Protein AF-A0A2E3TMX1-F1 (afdb_monomer)

Foldseek 3Di:
DDDDDDDDDDDDPPPPDPPPPDAEEFEEECPADLPFPRDPVHHHDAPQSVLVPHAFQHEYEYEADEHQDAHARPAFHDPVGTYEYEYHPPHAYEQAQKDWDADWDDDDAQKTKDWDFAPQLPPDDQQPAWFDDPPDDADQDPVRDGATDGLKWKDWPNHTAAADRDPVCLVDPNDAKYKHWDADNGGIMIMIRNHVDDSNPTGMMMGRAQARYHHPDPPRDRYHYYNYHYDHHSHHDDDPVDDD

Sequence (244 aa):
MKFKNIIIIFFLIAIFQPFLSLANEFYVSTKGNDENDGTKNNPFRTIQAAANVAYPGDIITVFGGIYRERIDPPRGGEENNPIVYQAASGQQVTITGAEELKGWKHQIGDVWMRHLPNNYFGSFNPFANVIRSDWFFPLESQQGVDRKHLTGMVYINNQVIEQAETLEELYGKCWGMRWFAKSDNSGTYIWVNFKESNPNKEFVEINKRRTVFYPSKTGINYITVNGFHLTQAANPWSPPTREQ

Nearest PDB structures (foldseek):
  3vsv-assembly1_C  TM=9.403E-01  e=1.030E-23  Thermoanaerobacterium saccharolyticum JW/SL-YS485
  5mqp-assembly6_F  TM=5.135E-01  e=4.379E-08  Bacteroides thetaiotaomicron
  5olq-assembly3_C  TM=8.541E-01  e=1.012E-03  Bacteroides thetaiotaomicron
  1ru4-assembly1_A  TM=7.692E-01  e=1.002E-02  Dickeya chrysanthemi
  7zgm-assembly1_A  TM=2.594E-01  e=4.300E+00  Phocaeicola massiliensis B84634 = Timone 84634 = DSM 17679 = JCM 13223

pLDDT: mean 91.79, std 13.49, range [39.09, 98.94]

Mean predicted aligned error: 6.82 Å

Radius of gyration: 26.5 Å; Cα contacts (8 Å, |Δi|>4): 539; chains: 1; bounding box: 96×41×78 Å

Solvent-accessible surface area (backbone atoms only — not comparable to full-atom values): 13977 Å² total; per-residue (Å²): 141,85,85,81,87,80,85,82,82,84,81,82,80,80,79,82,72,80,80,80,76,72,61,50,67,33,22,24,25,83,85,36,39,67,88,45,88,15,36,86,92,41,18,12,33,41,69,46,54,49,40,71,71,58,48,57,39,16,35,37,39,28,45,54,41,78,43,72,45,62,32,54,48,83,61,36,25,38,98,94,25,35,27,35,41,32,35,33,90,97,36,64,22,34,34,26,8,36,42,80,50,72,77,58,40,80,72,58,92,42,25,28,36,38,80,41,53,61,73,78,40,58,97,45,48,27,61,68,39,63,63,77,54,78,94,59,76,62,55,75,33,101,84,77,43,76,40,85,44,55,34,37,49,41,30,48,76,90,38,81,38,48,75,43,93,45,72,66,48,50,79,50,96,52,82,72,49,31,30,33,61,48,62,59,100,79,19,36,38,41,37,31,19,53,45,98,53,55,57,71,79,50,60,26,33,32,39,46,28,56,48,34,74,55,52,88,55,84,87,55,37,45,66,44,82,42,68,65,47,79,43,59,46,26,52,75,83,61,42,97,91,51,82,119

Structure (mmCIF, N/CA/C/O backbone):
data_AF-A0A2E3TMX1-F1
#
_entry.id   AF-A0A2E3TMX1-F1
#
loop_
_atom_site.group_PDB
_atom_site.id
_atom_site.type_symbol
_atom_site.label_atom_id
_atom_site.label_alt_id
_atom_site.label_comp_id
_atom_site.label_asym_id
_atom_site.label_entity_id
_atom_site.label_seq_id
_atom_site.pdbx_PDB_ins_code
_atom_site.Cartn_x
_atom_site.Cartn_y
_atom_site.Cartn_z
_atom_site.occupancy
_atom_site.B_iso_or_equiv
_atom_site.auth_seq_id
_atom_site.auth_comp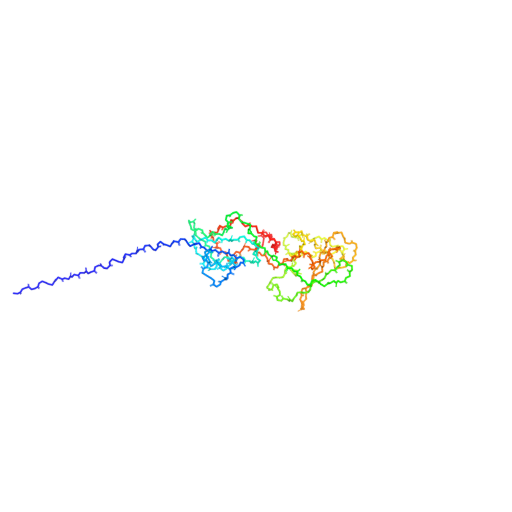_id
_atom_site.auth_asym_id
_atom_site.auth_atom_id
_atom_site.pdbx_PDB_model_num
ATOM 1 N N . MET A 1 1 ? -73.120 13.970 53.152 1.00 39.09 1 MET A N 1
ATOM 2 C CA . MET A 1 1 ? -72.178 13.427 52.147 1.00 39.09 1 MET A CA 1
ATOM 3 C C . MET A 1 1 ? -71.494 14.577 51.418 1.00 39.09 1 MET A C 1
ATOM 5 O O . MET A 1 1 ? -72.160 15.292 50.686 1.00 39.09 1 MET A O 1
ATOM 9 N N . LYS A 1 2 ? -70.194 14.793 51.650 1.00 40.59 2 LYS A N 1
ATOM 10 C CA . LYS A 1 2 ? -69.333 15.685 50.856 1.00 40.59 2 LYS A CA 1
ATOM 11 C C . LYS A 1 2 ? -68.097 14.869 50.482 1.00 40.59 2 LYS A C 1
ATOM 13 O O . LYS A 1 2 ? -67.268 14.621 51.350 1.00 40.59 2 LYS A O 1
ATOM 18 N N . PHE A 1 3 ? -68.001 14.416 49.236 1.00 40.75 3 PHE A N 1
ATOM 19 C CA . PHE A 1 3 ? -66.786 13.785 48.724 1.00 40.75 3 PHE A CA 1
ATOM 20 C C . PHE A 1 3 ? -65.921 14.863 48.067 1.00 40.75 3 PHE A C 1
ATOM 22 O O . PHE A 1 3 ? -66.357 15.550 47.146 1.00 40.75 3 PHE A O 1
ATOM 29 N N . LYS A 1 4 ? -64.717 15.059 48.615 1.00 46.03 4 LYS A N 1
ATOM 30 C CA . LYS A 1 4 ? -63.655 15.886 48.035 1.00 46.03 4 LYS A CA 1
ATOM 31 C C . LYS A 1 4 ? -62.977 15.075 46.929 1.00 46.03 4 LYS A C 1
ATOM 33 O O . LYS A 1 4 ? -62.478 13.989 47.204 1.00 46.03 4 LYS A O 1
ATOM 38 N N . ASN A 1 5 ? -62.928 15.620 45.718 1.00 42.44 5 ASN A N 1
ATOM 39 C CA . ASN A 1 5 ? -62.129 15.073 44.624 1.00 42.44 5 ASN A CA 1
ATOM 40 C C . ASN A 1 5 ? -60.654 15.423 44.857 1.00 42.44 5 ASN A C 1
ATOM 42 O O . ASN A 1 5 ? -60.283 16.595 44.838 1.00 42.44 5 ASN A O 1
ATOM 46 N N . ILE A 1 6 ? -59.828 14.405 45.096 1.00 48.22 6 ILE A N 1
ATOM 47 C CA . ILE A 1 6 ? -58.368 14.510 45.124 1.00 48.22 6 ILE A CA 1
ATOM 48 C C . ILE A 1 6 ? -57.879 14.178 43.712 1.00 48.22 6 ILE A C 1
ATOM 50 O O . ILE A 1 6 ? -58.021 13.047 43.255 1.00 48.22 6 ILE A O 1
ATOM 54 N N . ILE A 1 7 ? -57.324 15.169 43.016 1.00 48.84 7 ILE A N 1
ATOM 55 C CA . ILE A 1 7 ? -56.606 14.972 41.754 1.00 48.84 7 ILE A CA 1
ATOM 56 C C . ILE A 1 7 ? -55.161 14.618 42.122 1.00 48.84 7 ILE A C 1
ATOM 58 O O . ILE A 1 7 ? -54.432 15.460 42.643 1.00 48.84 7 ILE A O 1
ATOM 62 N N . ILE A 1 8 ? -54.760 13.368 41.887 1.00 50.62 8 ILE A N 1
ATOM 63 C CA . ILE A 1 8 ? -53.369 12.913 42.010 1.00 50.62 8 ILE A CA 1
ATOM 64 C C . ILE A 1 8 ? -52.714 13.088 40.639 1.00 50.62 8 ILE A C 1
ATOM 66 O O . ILE A 1 8 ? -53.043 12.374 39.694 1.00 50.62 8 ILE A O 1
ATOM 70 N N . ILE A 1 9 ? -51.802 14.053 40.526 1.00 53.53 9 ILE A N 1
ATOM 71 C CA . ILE A 1 9 ? -50.944 14.234 39.351 1.00 53.53 9 ILE A CA 1
ATOM 72 C C . ILE A 1 9 ? -49.723 13.328 39.536 1.00 53.53 9 ILE A C 1
ATOM 74 O O . ILE A 1 9 ? -48.891 13.574 40.407 1.00 53.53 9 ILE A O 1
ATOM 78 N N . PHE A 1 10 ? -49.623 12.270 38.730 1.00 50.09 10 PHE A N 1
ATOM 79 C CA . PHE A 1 10 ? -48.426 11.433 38.646 1.00 50.09 10 PHE A CA 1
ATOM 80 C C . PHE A 1 10 ? -47.373 12.141 37.782 1.00 50.09 10 PHE A C 1
ATOM 82 O O . PHE A 1 10 ? -47.523 12.251 36.567 1.00 50.09 10 PHE A O 1
ATOM 89 N N . PHE A 1 11 ? -46.310 12.636 38.415 1.00 52.00 11 PHE A N 1
ATOM 90 C CA . PHE A 1 11 ? -45.131 13.167 37.732 1.00 52.00 11 PHE A CA 1
ATOM 91 C C . PHE A 1 11 ? -44.245 11.986 37.304 1.00 52.00 11 PHE A C 1
ATOM 93 O O . PHE A 1 11 ? -43.641 11.320 38.144 1.00 52.00 11 PHE A O 1
ATOM 100 N N . LEU A 1 12 ? -44.196 11.689 36.002 1.00 51.81 12 LEU A N 1
ATOM 101 C CA . LEU A 1 12 ? -43.323 10.655 35.444 1.00 51.81 12 LEU A CA 1
ATOM 102 C C . LEU A 1 12 ? -41.910 11.243 35.289 1.00 51.81 12 LEU A C 1
ATOM 104 O O . LEU A 1 12 ? -41.618 11.947 34.326 1.00 51.81 12 LEU A O 1
ATOM 108 N N . ILE A 1 13 ? -41.038 11.001 36.267 1.00 54.66 13 ILE A N 1
ATOM 109 C CA . ILE A 1 13 ? -39.616 11.351 36.172 1.00 54.66 13 ILE A CA 1
ATOM 110 C C . ILE A 1 13 ? -38.947 10.303 35.273 1.00 54.66 13 ILE A C 1
ATOM 112 O O . ILE A 1 13 ? -38.677 9.183 35.704 1.00 54.66 13 ILE A O 1
ATOM 116 N N . ALA A 1 14 ? -38.706 10.653 34.008 1.00 57.16 14 ALA A N 1
ATOM 117 C CA . ALA A 1 14 ? -37.875 9.864 33.105 1.00 57.16 14 ALA A CA 1
ATOM 118 C C . ALA A 1 14 ? -36.409 9.998 33.544 1.00 57.16 14 ALA A C 1
ATOM 120 O O . ALA A 1 14 ? -35.750 11.003 33.281 1.00 57.16 14 ALA A O 1
ATOM 121 N N . ILE A 1 15 ? -35.914 8.997 34.270 1.00 60.78 15 ILE A N 1
ATOM 122 C CA . ILE A 1 15 ? -34.512 8.909 34.673 1.00 60.78 15 ILE A CA 1
ATOM 123 C C . ILE A 1 15 ? -33.685 8.631 33.410 1.00 60.78 15 ILE A C 1
ATOM 125 O O . ILE A 1 15 ? -33.656 7.506 32.916 1.00 60.78 15 ILE A O 1
ATOM 129 N N . PHE A 1 16 ? -33.018 9.658 32.883 1.00 56.34 16 PHE A N 1
ATOM 130 C CA . PHE A 1 16 ? -31.997 9.515 31.844 1.00 56.34 16 PHE A CA 1
ATOM 131 C C . PHE A 1 16 ? -30.772 8.851 32.491 1.00 56.34 16 PHE A C 1
ATOM 133 O O . PHE A 1 16 ? -29.930 9.518 33.087 1.00 56.34 16 PHE A O 1
ATOM 140 N N . GLN A 1 17 ? -30.714 7.519 32.478 1.00 55.78 17 GLN A N 1
ATOM 141 C CA . GLN A 1 17 ? -29.501 6.801 32.862 1.00 55.78 17 GLN A CA 1
ATOM 142 C C . GLN A 1 17 ? -28.476 7.010 31.740 1.00 55.78 17 GLN A C 1
ATOM 144 O O . GLN A 1 17 ? -28.763 6.630 30.602 1.00 55.78 17 GLN A O 1
ATOM 149 N N . PRO A 1 18 ? -27.308 7.620 32.004 1.00 56.88 18 PRO A N 1
ATOM 150 C CA . PRO A 1 18 ? -26.255 7.655 31.006 1.00 56.88 18 PRO A CA 1
ATOM 151 C C . PRO A 1 18 ? -25.830 6.211 30.727 1.00 56.88 18 PRO A C 1
ATOM 153 O O . PRO A 1 18 ? -25.388 5.498 31.628 1.00 56.88 18 PRO A O 1
ATOM 156 N N . PHE A 1 19 ? -25.990 5.767 29.481 1.00 57.06 19 PHE A N 1
ATOM 157 C CA . PHE A 1 19 ? -25.340 4.550 29.017 1.00 57.06 19 PHE A CA 1
ATOM 158 C C . PHE A 1 19 ? -23.832 4.798 29.097 1.00 57.06 19 PHE A C 1
ATOM 160 O O . PHE A 1 19 ? -23.275 5.553 28.303 1.00 57.06 19 PHE A O 1
ATOM 167 N N . LEU A 1 20 ? -23.173 4.187 30.081 1.00 52.56 20 LEU A N 1
ATOM 168 C CA . LEU A 1 20 ? -21.728 4.006 30.059 1.00 52.56 20 LEU A CA 1
ATOM 169 C C . LEU A 1 20 ? -21.425 3.075 28.882 1.00 52.56 20 LEU A C 1
ATOM 171 O O . LEU A 1 20 ? -21.518 1.856 29.010 1.00 52.56 20 LEU A O 1
ATOM 175 N N . SER A 1 21 ? -21.131 3.653 27.717 1.00 57.38 21 SER A N 1
ATOM 176 C CA . SER A 1 21 ? -20.539 2.898 26.619 1.00 57.38 21 SER A CA 1
ATOM 177 C C . SER A 1 21 ? -19.146 2.488 27.071 1.00 57.38 21 SER A C 1
ATOM 179 O O . SER A 1 21 ? -18.249 3.325 27.165 1.00 57.38 21 SER A O 1
ATOM 181 N N . LEU A 1 22 ? -18.977 1.217 27.424 1.00 71.25 22 LEU A N 1
ATOM 182 C CA . LEU A 1 22 ? -17.648 0.657 27.619 1.00 71.25 22 LEU A CA 1
ATOM 183 C C . LEU A 1 22 ? -16.917 0.733 26.276 1.00 71.25 22 LEU A C 1
ATOM 185 O O . LEU A 1 22 ? -17.466 0.316 25.258 1.00 71.25 22 LEU A O 1
ATOM 189 N N . ALA A 1 23 ? -15.705 1.286 26.286 1.00 84.62 23 ALA A N 1
ATOM 190 C CA . ALA A 1 23 ? -14.799 1.212 25.149 1.00 84.62 23 ALA A CA 1
ATOM 191 C C . ALA A 1 23 ? -14.604 -0.259 24.763 1.00 84.62 23 ALA A C 1
ATOM 193 O O . ALA A 1 23 ? -14.202 -1.073 25.603 1.00 84.62 23 ALA A O 1
ATOM 194 N N . ASN A 1 24 ? -14.911 -0.607 23.516 1.00 95.12 24 ASN A N 1
ATOM 195 C CA . ASN A 1 24 ? -14.685 -1.947 23.000 1.00 95.12 24 ASN A CA 1
ATOM 196 C C . ASN A 1 24 ? -13.238 -2.084 22.533 1.00 95.12 24 ASN A C 1
ATOM 198 O O . ASN A 1 24 ? -12.616 -1.127 22.070 1.00 95.12 24 ASN A O 1
ATOM 202 N N . GLU A 1 25 ? -12.713 -3.302 22.613 1.00 98.25 25 GLU A N 1
ATOM 203 C CA . GLU A 1 25 ? -11.447 -3.646 21.980 1.00 98.25 25 GLU A CA 1
ATOM 204 C C . GLU A 1 25 ? -11.685 -4.684 20.883 1.00 98.25 25 GLU A C 1
ATOM 206 O O . GLU A 1 25 ? -12.133 -5.802 21.149 1.00 98.25 25 GLU A O 1
ATOM 211 N N . PHE A 1 26 ? -11.358 -4.304 19.652 1.00 98.75 26 PHE A N 1
ATOM 212 C CA . PHE A 1 26 ? -11.388 -5.161 18.480 1.00 98.75 26 PHE A CA 1
ATOM 213 C C . PHE A 1 26 ? -9.993 -5.687 18.168 1.00 98.75 26 PHE A C 1
ATOM 215 O O . PHE A 1 26 ? -8.997 -4.973 18.264 1.00 98.75 26 PHE A O 1
ATOM 222 N N . TYR A 1 27 ? -9.927 -6.937 17.736 1.00 98.88 27 TYR A N 1
ATOM 223 C CA . TYR A 1 27 ? -8.695 -7.630 17.412 1.00 98.88 27 TYR A CA 1
ATOM 224 C C . TYR A 1 27 ? -8.653 -7.965 15.930 1.00 98.88 27 TYR A C 1
ATOM 226 O O . TYR A 1 27 ? -9.644 -8.404 15.344 1.00 98.88 27 TYR A O 1
ATOM 234 N N . VAL A 1 28 ? -7.481 -7.784 15.330 1.00 98.94 28 VAL A N 1
ATOM 235 C CA . VAL A 1 28 ? -7.242 -8.051 13.909 1.00 98.94 28 VAL A CA 1
ATOM 236 C C . VAL A 1 28 ? -6.082 -9.031 13.768 1.00 98.94 28 VAL A C 1
ATOM 238 O O . VAL A 1 28 ? -5.058 -8.894 14.436 1.00 98.94 28 VAL A O 1
ATOM 241 N N . SER A 1 29 ? -6.229 -10.032 12.902 1.00 98.75 29 SER A N 1
ATOM 242 C CA . SER A 1 29 ? -5.186 -11.007 12.582 1.00 98.75 29 SER A CA 1
ATOM 243 C C . SER A 1 29 ? -5.212 -11.360 11.103 1.00 98.75 29 SER A C 1
ATOM 245 O O . SER A 1 29 ? -6.275 -11.607 10.549 1.00 98.75 29 SER A O 1
ATOM 247 N N . THR A 1 30 ? -4.050 -11.565 10.485 1.00 98.38 30 THR A N 1
ATOM 248 C CA . THR A 1 30 ? -3.953 -12.106 9.114 1.00 98.38 30 THR A CA 1
ATOM 249 C C . THR A 1 30 ? -4.615 -13.482 8.936 1.00 98.38 30 THR A C 1
ATOM 251 O O . THR A 1 30 ? -4.898 -13.884 7.809 1.00 98.38 30 THR A O 1
ATOM 254 N N . LYS A 1 31 ? -4.882 -14.201 10.036 1.00 98.31 31 LYS A N 1
ATOM 255 C CA . LYS A 1 31 ? -5.600 -15.489 10.069 1.00 98.31 31 LYS A CA 1
ATOM 256 C C . LYS A 1 31 ? -7.084 -15.366 10.449 1.00 98.31 31 LYS A C 1
ATOM 258 O O . LYS A 1 31 ? -7.751 -16.389 10.564 1.00 98.31 31 LYS A O 1
ATOM 263 N N . GLY A 1 32 ? -7.570 -14.154 10.710 1.00 98.31 32 GLY A N 1
ATOM 264 C CA . GLY A 1 32 ? -8.961 -13.891 11.075 1.00 98.31 32 GLY A CA 1
ATOM 265 C C . GLY A 1 32 ? -9.922 -13.983 9.889 1.00 98.31 32 GLY A C 1
ATOM 266 O O . GLY A 1 32 ? -9.536 -14.324 8.767 1.00 98.31 32 GLY A O 1
ATOM 267 N N . ASN A 1 33 ? -11.180 -13.624 10.139 1.00 98.69 33 ASN A N 1
ATOM 268 C CA . ASN A 1 33 ? -12.232 -13.479 9.134 1.00 98.69 33 ASN A CA 1
ATOM 269 C C . ASN A 1 33 ? -12.979 -12.158 9.385 1.00 98.69 33 ASN A C 1
ATOM 271 O O . ASN A 1 33 ? -13.270 -11.817 10.524 1.00 98.69 33 ASN A O 1
ATOM 275 N N . ASP A 1 34 ? -13.272 -11.401 8.329 1.00 98.69 34 ASP A N 1
ATOM 276 C CA . ASP A 1 34 ? -13.988 -10.121 8.422 1.00 98.69 34 ASP A CA 1
ATOM 277 C C . ASP A 1 34 ? -15.469 -10.287 8.827 1.00 98.69 34 ASP A C 1
ATOM 279 O O . ASP A 1 34 ? -16.105 -9.316 9.221 1.00 98.69 34 ASP A O 1
ATOM 283 N N . GLU A 1 35 ? -16.001 -11.513 8.774 1.00 98.38 35 GLU A N 1
ATOM 284 C CA . GLU A 1 35 ? -17.333 -11.882 9.285 1.00 98.38 35 GLU A CA 1
ATOM 285 C C . GLU A 1 35 ? -17.353 -12.184 10.795 1.00 98.38 35 GLU A C 1
ATOM 287 O O . GLU A 1 35 ? -18.417 -12.436 11.362 1.00 98.38 35 GLU A O 1
ATOM 292 N N . ASN A 1 36 ? -16.190 -12.197 11.452 1.00 98.50 36 ASN A N 1
ATOM 293 C CA . ASN A 1 36 ? -16.097 -12.433 12.889 1.00 98.50 36 ASN A CA 1
ATOM 294 C C . ASN A 1 36 ? -16.600 -11.233 13.710 1.00 98.50 36 ASN A C 1
ATOM 296 O O . ASN A 1 36 ? -16.834 -10.152 13.185 1.00 98.50 36 ASN A O 1
ATOM 300 N N . ASP A 1 37 ? -16.728 -11.407 15.026 1.00 97.81 37 ASP A N 1
ATOM 301 C CA . ASP A 1 37 ? -17.153 -10.342 15.947 1.00 97.81 37 ASP A CA 1
ATOM 302 C C . ASP A 1 37 ? -16.007 -9.420 16.405 1.00 97.81 37 ASP A C 1
ATOM 304 O O . ASP A 1 37 ? -16.233 -8.463 17.145 1.00 97.81 37 ASP A O 1
ATOM 308 N N . GLY A 1 38 ? -14.773 -9.695 15.974 1.00 98.12 38 GLY A N 1
ATOM 309 C CA . GLY A 1 38 ? -13.603 -8.896 16.314 1.00 98.12 38 GLY A CA 1
ATOM 310 C C . GLY A 1 38 ? -13.090 -9.120 17.733 1.00 98.12 38 GLY A C 1
ATOM 311 O O . GLY A 1 38 ? -12.241 -8.361 18.190 1.00 98.12 38 GLY A O 1
ATOM 312 N N . THR A 1 39 ? -13.554 -10.144 18.447 1.00 98.19 39 THR A N 1
ATOM 313 C CA . THR A 1 39 ? -12.992 -10.495 19.756 1.00 98.19 39 THR A CA 1
ATOM 314 C C . THR A 1 39 ? -11.587 -11.084 19.625 1.00 98.19 39 THR A C 1
ATOM 316 O O . THR A 1 39 ? -11.173 -11.562 18.570 1.00 98.19 39 THR A O 1
ATOM 319 N N . LYS A 1 40 ? -10.834 -11.135 20.728 1.00 97.75 40 LYS A N 1
ATOM 320 C CA . LYS A 1 40 ? -9.483 -11.723 20.743 1.00 97.75 40 LYS A CA 1
ATOM 321 C C . LYS A 1 40 ? -9.432 -13.171 20.237 1.00 97.75 40 LYS A C 1
ATOM 323 O O . LYS A 1 40 ? -8.449 -13.564 19.613 1.00 97.75 40 LYS A O 1
ATOM 328 N N . ASN A 1 41 ? -10.476 -13.953 20.522 1.00 97.88 41 ASN A N 1
ATOM 329 C CA . ASN A 1 41 ? -10.585 -15.352 20.101 1.00 97.88 41 ASN A CA 1
ATOM 330 C C . ASN A 1 41 ? -11.126 -15.496 18.675 1.00 97.88 41 ASN A C 1
ATOM 332 O O . ASN A 1 41 ? -10.876 -16.518 18.040 1.00 97.88 41 ASN A O 1
ATOM 336 N N . ASN A 1 42 ? -11.848 -14.488 18.182 1.00 98.25 42 ASN A N 1
ATOM 337 C CA . ASN A 1 42 ? -12.421 -14.472 16.847 1.00 98.25 42 ASN A CA 1
ATOM 338 C C . ASN A 1 42 ? -12.131 -13.119 16.161 1.00 98.25 42 ASN A C 1
ATOM 340 O O . ASN A 1 42 ? -13.026 -12.291 15.993 1.00 98.25 42 ASN A O 1
ATOM 344 N N . PRO A 1 43 ? -10.861 -12.850 15.803 1.00 98.75 43 PRO A N 1
ATOM 345 C CA . PRO A 1 43 ? -10.453 -11.541 15.307 1.00 98.75 43 PRO A CA 1
ATOM 346 C C . PRO A 1 43 ? -10.938 -11.301 13.874 1.00 98.75 43 PRO A C 1
ATOM 348 O O . PRO A 1 43 ? -11.084 -12.245 13.089 1.00 98.75 43 PRO A O 1
ATOM 351 N N . PHE A 1 44 ? -11.091 -10.029 13.506 1.00 98.94 44 PHE A N 1
ATOM 352 C CA . PHE A 1 44 ? -11.238 -9.619 12.111 1.00 98.94 44 PHE A CA 1
ATOM 353 C C . PHE A 1 44 ? -9.992 -9.982 11.298 1.00 98.94 44 PHE A C 1
ATOM 355 O O . PHE A 1 44 ? -8.898 -10.153 11.849 1.00 98.94 44 PHE A O 1
ATOM 362 N N . ARG A 1 45 ? -10.131 -10.076 9.971 1.00 98.81 45 ARG A N 1
ATOM 363 C CA . ARG A 1 45 ? -8.984 -10.324 9.087 1.00 98.81 45 ARG A CA 1
ATOM 364 C C . ARG A 1 45 ? -8.265 -9.039 8.689 1.00 98.81 45 ARG A C 1
ATOM 366 O O . ARG A 1 45 ? -7.041 -9.023 8.593 1.00 98.81 45 ARG A O 1
ATOM 373 N N . THR A 1 46 ? -9.031 -7.987 8.426 1.00 98.88 46 THR A N 1
ATOM 374 C CA . THR A 1 46 ? -8.553 -6.701 7.915 1.00 98.88 46 THR A CA 1
ATOM 375 C C . THR A 1 46 ? -8.680 -5.612 8.966 1.00 98.88 46 THR A C 1
ATOM 377 O O . THR A 1 46 ? -9.582 -5.626 9.810 1.00 98.88 46 THR A O 1
ATOM 380 N N . ILE A 1 47 ? -7.779 -4.634 8.900 1.00 98.88 47 ILE A N 1
ATOM 381 C CA . ILE A 1 47 ? -7.829 -3.472 9.789 1.00 98.88 47 ILE A CA 1
ATOM 382 C C . ILE A 1 47 ? -9.027 -2.593 9.411 1.00 98.88 47 ILE A C 1
ATOM 384 O O . ILE A 1 47 ? -9.686 -2.036 10.289 1.00 98.88 47 ILE A O 1
ATOM 388 N N . GLN A 1 48 ? -9.377 -2.530 8.122 1.00 98.81 48 GLN A N 1
ATOM 389 C CA . GLN A 1 48 ? -10.566 -1.824 7.658 1.00 98.81 48 GLN A CA 1
ATOM 390 C C . GLN A 1 48 ? -11.875 -2.401 8.220 1.00 98.81 48 GLN A C 1
ATOM 392 O O . GLN A 1 48 ? -12.771 -1.623 8.542 1.00 98.81 48 GLN A O 1
ATOM 397 N N . ALA A 1 49 ? -12.019 -3.726 8.355 1.00 98.88 49 ALA A N 1
ATOM 398 C CA . ALA A 1 49 ? -13.228 -4.310 8.946 1.00 98.88 49 ALA A CA 1
ATOM 399 C C . ALA A 1 49 ? -13.435 -3.825 10.390 1.00 98.88 49 ALA A C 1
ATOM 401 O O . ALA A 1 49 ? -14.527 -3.370 10.730 1.00 98.88 49 ALA A O 1
ATOM 402 N N . ALA A 1 50 ? -12.364 -3.799 11.189 1.00 98.75 50 ALA A N 1
ATOM 403 C CA . ALA A 1 50 ? -12.393 -3.225 12.532 1.00 98.75 50 ALA A CA 1
ATOM 404 C C . ALA A 1 50 ? -12.688 -1.711 12.509 1.00 98.75 50 ALA A C 1
ATOM 406 O O . ALA A 1 50 ? -13.537 -1.232 13.259 1.00 98.75 50 ALA A O 1
ATOM 407 N N . ALA A 1 51 ? -12.065 -0.959 11.592 1.00 98.75 51 ALA A N 1
ATOM 408 C CA . ALA A 1 51 ? -12.315 0.476 11.415 1.00 98.75 51 ALA A CA 1
ATOM 409 C C . ALA A 1 51 ? -13.788 0.791 11.088 1.00 98.75 51 ALA A C 1
ATOM 411 O O . ALA A 1 51 ? -14.310 1.833 11.482 1.00 98.75 51 ALA A O 1
ATOM 412 N N . ASN A 1 52 ? -14.472 -0.105 10.370 1.00 98.62 52 ASN A N 1
ATOM 413 C CA . ASN A 1 52 ? -15.871 0.075 9.982 1.00 98.62 52 ASN A CA 1
ATOM 414 C C . ASN A 1 52 ? -16.842 -0.001 11.166 1.00 98.62 52 ASN A C 1
ATOM 416 O O . ASN A 1 52 ? -17.883 0.671 11.148 1.00 98.62 52 ASN A O 1
ATOM 420 N N . VAL A 1 53 ? -16.514 -0.801 12.181 1.00 98.19 53 VAL A N 1
ATOM 421 C CA . VAL A 1 53 ? -17.369 -1.025 13.355 1.00 98.19 53 VAL A CA 1
ATOM 422 C C . VAL A 1 53 ? -16.966 -0.184 14.562 1.00 98.19 53 VAL A C 1
ATOM 424 O O . VAL A 1 53 ? -17.830 0.088 15.384 1.00 98.19 53 VAL A O 1
ATOM 427 N N . ALA A 1 54 ? -15.718 0.286 14.639 1.00 98.12 54 ALA A N 1
ATOM 428 C CA . ALA A 1 54 ? -15.227 1.081 15.762 1.00 98.12 54 ALA A CA 1
ATOM 429 C C . ALA A 1 54 ? -15.920 2.451 15.895 1.00 98.12 54 ALA A C 1
ATOM 431 O O . ALA A 1 54 ? -16.216 3.125 14.902 1.00 98.12 54 ALA A O 1
ATOM 432 N N . TYR A 1 55 ? -16.146 2.868 17.135 1.00 97.56 55 TYR A N 1
ATOM 433 C CA . TYR A 1 55 ? -16.729 4.138 17.567 1.00 97.56 55 TYR A CA 1
ATOM 434 C C . TYR A 1 55 ? -15.787 4.877 18.536 1.00 97.56 55 TYR A C 1
ATOM 436 O O . TYR A 1 55 ? -14.813 4.288 19.005 1.00 97.56 55 TYR A O 1
ATOM 444 N N . PRO A 1 56 ? -16.024 6.177 18.818 1.00 97.94 56 PRO A N 1
ATOM 445 C CA . PRO A 1 56 ? -15.201 6.945 19.752 1.00 97.94 56 PRO A CA 1
ATOM 446 C C . PRO A 1 56 ? -14.944 6.212 21.076 1.00 97.94 56 PRO A C 1
ATOM 448 O O . PRO A 1 56 ? -15.879 5.747 21.723 1.00 97.94 56 PRO A O 1
ATOM 451 N N . GLY A 1 57 ? -13.671 6.129 21.470 1.00 97.62 57 GLY A N 1
ATOM 452 C CA . GLY A 1 57 ? -13.204 5.416 22.661 1.00 97.62 57 GLY A CA 1
ATOM 453 C C . GLY A 1 57 ? -12.745 3.978 22.402 1.00 97.62 57 GLY A C 1
ATOM 454 O O . GLY A 1 57 ? -12.017 3.438 23.231 1.00 97.62 57 GLY A O 1
ATOM 455 N N . ASP A 1 58 ? -13.111 3.372 21.269 1.00 98.50 58 ASP A N 1
ATOM 456 C CA . ASP A 1 58 ? -12.731 1.994 20.951 1.00 98.50 58 ASP A CA 1
ATOM 457 C C . ASP A 1 58 ? -11.240 1.854 20.594 1.00 98.50 58 ASP A C 1
ATOM 459 O O . ASP A 1 58 ? -10.584 2.766 20.073 1.00 98.50 58 ASP A O 1
ATOM 463 N N . ILE A 1 59 ? -10.719 0.650 20.827 1.00 98.69 59 ILE A N 1
ATOM 464 C CA . ILE A 1 59 ? -9.344 0.252 20.525 1.00 98.69 59 ILE A CA 1
ATOM 465 C C . ILE A 1 59 ? -9.363 -0.856 19.470 1.00 98.69 59 ILE A C 1
ATOM 467 O O . ILE A 1 59 ? -10.114 -1.819 19.564 1.00 98.69 59 ILE A O 1
ATOM 471 N N . ILE A 1 60 ? -8.499 -0.747 18.470 1.00 98.88 60 ILE A N 1
ATOM 472 C CA . ILE A 1 60 ? -8.238 -1.757 17.449 1.00 98.88 60 ILE A CA 1
ATOM 473 C C . ILE A 1 60 ? -6.807 -2.256 17.659 1.00 98.88 60 ILE A C 1
ATOM 475 O O . ILE A 1 60 ? -5.839 -1.574 17.313 1.00 98.88 60 ILE A O 1
ATOM 479 N N . THR A 1 61 ? -6.677 -3.456 18.217 1.00 98.88 61 THR A N 1
ATOM 480 C CA . THR A 1 61 ? -5.406 -4.136 18.477 1.00 98.88 61 THR A CA 1
ATOM 481 C C . THR A 1 61 ? -5.090 -5.123 17.353 1.00 98.88 61 THR A C 1
ATOM 483 O O . THR A 1 61 ? -5.778 -6.120 17.140 1.00 98.88 61 THR A O 1
ATOM 486 N N . VAL A 1 62 ? -4.007 -4.868 16.623 1.00 98.94 62 VAL A N 1
ATOM 487 C CA . VAL A 1 62 ? -3.626 -5.634 15.431 1.00 98.94 62 VAL A CA 1
ATOM 488 C C . VAL A 1 62 ? -2.472 -6.578 15.749 1.00 98.94 62 VAL A C 1
ATOM 490 O O . VAL A 1 62 ? -1.399 -6.147 16.167 1.00 98.94 62 VAL A O 1
ATOM 493 N N . PHE A 1 63 ? -2.663 -7.877 15.532 1.00 98.88 63 PHE A N 1
ATOM 494 C CA . PHE A 1 63 ? -1.601 -8.868 15.678 1.00 98.88 63 PHE A CA 1
ATOM 495 C C . PHE A 1 63 ? -0.594 -8.805 14.528 1.00 98.88 63 PHE A C 1
ATOM 497 O O . PHE A 1 63 ? -0.914 -8.393 13.411 1.00 98.88 63 PHE A O 1
ATOM 504 N N . GLY A 1 64 ? 0.624 -9.255 14.813 1.00 98.81 64 GLY A N 1
ATOM 505 C CA . GLY A 1 64 ? 1.771 -9.227 13.922 1.00 98.81 64 GLY A CA 1
ATOM 506 C C . GLY A 1 64 ? 1.491 -9.880 12.573 1.00 98.81 64 GLY A C 1
ATOM 507 O O . GLY A 1 64 ? 0.857 -10.934 12.478 1.00 98.81 64 GLY A O 1
ATOM 508 N N . GLY A 1 65 ? 1.974 -9.234 11.518 1.00 98.56 65 GLY A N 1
ATOM 509 C CA . GLY A 1 65 ? 1.721 -9.642 10.144 1.00 98.56 65 GLY A CA 1
ATOM 510 C C . GLY A 1 65 ? 1.856 -8.496 9.150 1.00 98.56 65 GLY A C 1
ATOM 511 O O . GLY A 1 65 ? 2.060 -7.339 9.522 1.00 98.56 65 GLY A O 1
ATOM 512 N N . ILE A 1 66 ? 1.734 -8.847 7.871 1.00 98.62 66 ILE A N 1
ATOM 513 C CA . ILE A 1 66 ? 1.742 -7.905 6.752 1.00 98.62 66 ILE A CA 1
ATOM 514 C C . ILE A 1 66 ? 0.305 -7.746 6.256 1.00 98.62 66 ILE A C 1
ATOM 516 O O . ILE A 1 66 ? -0.296 -8.694 5.750 1.00 98.62 66 ILE A O 1
ATOM 520 N N . TYR A 1 67 ? -0.221 -6.535 6.380 1.00 98.81 67 TYR A N 1
ATOM 521 C CA . TYR A 1 67 ? -1.557 -6.144 5.957 1.00 98.81 67 TYR A CA 1
ATOM 522 C C . TYR A 1 67 ? -1.445 -5.348 4.658 1.00 98.81 67 TYR A C 1
ATOM 524 O O . TYR A 1 67 ? -0.946 -4.221 4.620 1.00 98.81 67 TYR A O 1
ATOM 532 N N . ARG A 1 68 ? -1.873 -5.972 3.559 1.00 98.56 68 ARG A N 1
ATOM 533 C CA . ARG A 1 68 ? -1.857 -5.386 2.213 1.00 98.56 68 ARG A CA 1
ATOM 534 C C . ARG A 1 68 ? -3.196 -4.708 1.947 1.00 98.56 68 ARG A C 1
ATOM 536 O O . ARG A 1 68 ? -4.030 -5.210 1.192 1.00 98.56 68 ARG A O 1
ATOM 543 N N . GLU A 1 69 ? -3.431 -3.571 2.582 1.00 98.25 69 GLU A N 1
ATOM 544 C CA . GLU A 1 69 ? -4.705 -2.853 2.509 1.00 98.25 69 GLU A CA 1
ATOM 545 C C . GLU A 1 69 ? -4.513 -1.333 2.576 1.00 98.25 69 GLU A C 1
ATOM 547 O O . GLU A 1 69 ? -3.421 -0.833 2.837 1.00 98.25 69 GLU A O 1
ATOM 552 N N . ARG A 1 70 ? -5.587 -0.601 2.271 1.00 97.75 70 ARG A N 1
ATOM 553 C CA . ARG A 1 70 ? -5.705 0.831 2.544 1.00 97.75 70 ARG A CA 1
ATOM 554 C C . ARG A 1 70 ? -6.755 0.977 3.636 1.00 97.75 70 ARG A C 1
ATOM 556 O O . ARG A 1 70 ? -7.895 0.584 3.406 1.00 97.75 70 ARG A O 1
ATOM 563 N N . ILE A 1 71 ? -6.370 1.569 4.758 1.00 98.69 71 ILE A N 1
ATOM 564 C CA . ILE A 1 71 ? -7.270 1.924 5.845 1.00 98.69 71 ILE A CA 1
ATOM 565 C C . ILE A 1 71 ? -7.818 3.327 5.573 1.00 98.69 71 ILE A C 1
ATOM 567 O O . ILE A 1 71 ? -7.072 4.298 5.434 1.00 98.69 71 ILE A O 1
ATOM 571 N N . ASP A 1 72 ? -9.134 3.411 5.480 1.00 98.50 72 ASP A N 1
ATOM 572 C CA . ASP A 1 72 ? -9.967 4.586 5.263 1.00 98.50 72 ASP A CA 1
ATOM 573 C C . ASP A 1 72 ? -10.992 4.632 6.409 1.00 98.50 72 ASP A C 1
ATOM 575 O O . ASP A 1 72 ? -12.098 4.093 6.279 1.00 98.50 72 ASP A O 1
ATOM 579 N N . PRO A 1 73 ? -10.604 5.165 7.584 1.00 98.44 73 PRO A N 1
ATOM 580 C CA . PRO A 1 73 ? -11.490 5.214 8.738 1.00 98.44 73 PRO A CA 1
ATOM 581 C C . PRO A 1 73 ? -12.770 5.989 8.392 1.00 98.44 73 PRO A C 1
ATOM 583 O O . PRO A 1 73 ? -12.691 7.161 8.014 1.00 98.44 73 PRO A O 1
ATOM 586 N N . PRO A 1 74 ? -13.965 5.385 8.529 1.00 98.12 74 PRO A N 1
ATOM 587 C CA . PRO A 1 74 ? -15.208 6.050 8.145 1.00 98.12 74 PRO A CA 1
ATOM 588 C C . PRO A 1 74 ? -15.660 7.105 9.162 1.00 98.12 74 PRO A C 1
ATOM 590 O O . PRO A 1 74 ? -16.581 7.872 8.871 1.00 98.12 74 PRO A O 1
ATOM 593 N N . ARG A 1 75 ? -15.058 7.117 10.359 1.00 97.44 75 ARG A N 1
ATOM 594 C CA . ARG A 1 75 ? -15.338 8.049 11.453 1.00 97.44 75 ARG A CA 1
ATOM 595 C C . ARG A 1 75 ? -14.105 8.261 12.329 1.00 97.44 75 ARG A C 1
ATOM 597 O O . ARG A 1 75 ? -13.215 7.414 12.371 1.00 97.44 75 ARG A O 1
ATOM 604 N N . GLY A 1 76 ? -14.071 9.421 12.973 1.00 97.25 76 GLY A N 1
ATOM 605 C CA . GLY A 1 76 ? -13.078 9.778 13.978 1.00 97.25 76 GLY A CA 1
ATOM 606 C C . GLY A 1 76 ? -13.569 9.495 15.397 1.00 97.25 76 GLY A C 1
ATOM 607 O O . GLY A 1 76 ? -14.716 9.088 15.589 1.00 97.25 76 GLY A O 1
ATOM 608 N N . GLY A 1 77 ? -12.695 9.727 16.372 1.00 97.44 77 GLY A N 1
ATOM 609 C CA . GLY A 1 77 ? -13.051 9.755 17.787 1.00 97.44 77 GLY A CA 1
ATOM 610 C C . GLY A 1 77 ? -13.554 11.125 18.247 1.00 97.44 77 GLY A C 1
ATOM 611 O O . GLY A 1 77 ? -13.891 11.997 17.443 1.00 97.44 77 GLY A O 1
ATOM 612 N N . GLU A 1 78 ? -13.524 11.328 19.558 1.00 96.88 78 GLU A N 1
ATOM 613 C CA . GLU A 1 78 ? -13.777 12.602 20.241 1.00 96.88 78 GLU A CA 1
ATOM 614 C C . GLU A 1 78 ? -12.554 13.006 21.078 1.00 96.88 78 GLU A C 1
ATOM 616 O O . GLU A 1 78 ? -11.675 12.183 21.330 1.00 96.88 78 GLU A O 1
ATOM 621 N N . GLU A 1 79 ? -12.504 14.254 21.553 1.00 95.00 79 GLU A N 1
ATOM 622 C CA . GLU A 1 79 ? -11.348 14.830 22.265 1.00 95.00 79 GLU A CA 1
ATOM 623 C C . GLU A 1 79 ? -10.800 13.959 23.399 1.00 95.00 79 GLU A C 1
ATOM 625 O O . GLU A 1 79 ? -9.590 13.771 23.500 1.00 95.00 79 GLU A O 1
ATOM 630 N N . ASN A 1 80 ? -11.689 13.375 24.202 1.00 95.62 80 ASN A N 1
ATOM 631 C CA . ASN A 1 80 ? -11.317 12.497 25.312 1.00 95.62 80 ASN A CA 1
ATOM 632 C C . ASN A 1 80 ? -11.541 11.007 25.007 1.00 95.62 80 ASN A C 1
ATOM 634 O O . ASN A 1 80 ? -11.211 10.163 25.835 1.00 95.62 80 ASN A O 1
ATOM 638 N N . ASN A 1 81 ? -12.079 10.688 23.825 1.00 96.94 81 ASN A N 1
ATOM 639 C CA . ASN A 1 81 ? -12.429 9.335 23.396 1.00 96.94 81 ASN A CA 1
ATOM 640 C C . ASN A 1 81 ? -11.910 9.092 21.965 1.00 96.94 81 ASN A C 1
ATOM 642 O O . ASN A 1 81 ? -12.710 8.955 21.029 1.00 96.94 81 ASN A O 1
ATOM 646 N N . PRO A 1 82 ? -10.584 9.092 21.739 1.00 98.06 82 PRO A N 1
ATOM 647 C CA . PRO A 1 82 ? -10.045 8.819 20.416 1.00 98.06 82 PRO A CA 1
ATOM 648 C C . PRO A 1 82 ? -10.364 7.382 19.985 1.00 98.06 82 PRO A C 1
ATOM 650 O O . PRO A 1 82 ? -10.550 6.505 20.826 1.00 98.06 82 PRO A O 1
ATOM 653 N N . ILE A 1 83 ? -10.374 7.125 18.677 1.00 98.62 83 ILE A N 1
ATOM 654 C CA . ILE A 1 83 ? -10.309 5.747 18.164 1.00 98.62 83 ILE A CA 1
ATOM 655 C C . ILE A 1 83 ? -8.833 5.375 18.047 1.00 98.62 83 ILE A C 1
ATOM 657 O O . ILE A 1 83 ? -8.077 6.038 17.327 1.00 98.62 83 ILE A O 1
ATOM 661 N N . VAL A 1 84 ? -8.410 4.331 18.758 1.00 98.69 84 VAL A N 1
ATOM 662 C CA . VAL A 1 84 ? -6.999 3.930 18.824 1.00 98.69 84 VAL A CA 1
ATOM 663 C C . VAL A 1 84 ? -6.742 2.737 17.919 1.00 98.69 84 VAL A C 1
ATOM 665 O O . VAL A 1 84 ? -7.277 1.663 18.134 1.00 98.69 84 VAL A O 1
ATOM 668 N N . TYR A 1 85 ? -5.855 2.898 16.948 1.00 98.88 85 TYR A N 1
ATOM 669 C CA . TYR A 1 85 ? -5.301 1.821 16.140 1.00 98.88 85 TYR A CA 1
ATOM 670 C C . TYR A 1 85 ? -3.906 1.521 16.674 1.00 98.88 85 TYR A C 1
ATOM 672 O O . TYR A 1 85 ? -3.037 2.399 16.656 1.00 98.88 85 TYR A O 1
ATOM 680 N N . GLN A 1 86 ? -3.670 0.297 17.138 1.00 98.81 86 GLN A N 1
ATOM 681 C CA . GLN A 1 86 ? -2.381 -0.081 17.703 1.00 98.81 86 GLN A CA 1
ATOM 682 C C . GLN A 1 86 ? -1.911 -1.465 17.262 1.00 98.81 86 GLN A C 1
ATOM 684 O O . GLN A 1 86 ? -2.697 -2.402 17.123 1.00 98.81 86 GLN A O 1
ATOM 689 N N . ALA A 1 87 ? -0.600 -1.615 17.093 1.00 98.81 87 ALA A N 1
ATOM 690 C CA . ALA A 1 87 ? 0.017 -2.932 17.039 1.00 98.81 87 ALA A CA 1
ATOM 691 C C . ALA A 1 87 ? -0.060 -3.618 18.414 1.00 98.81 87 ALA A C 1
ATOM 693 O O . ALA A 1 87 ? 0.131 -2.987 19.456 1.00 98.81 87 ALA A O 1
ATOM 694 N N . ALA A 1 88 ? -0.310 -4.927 18.422 1.00 98.50 88 ALA A N 1
ATOM 695 C CA . ALA A 1 88 ? -0.237 -5.737 19.628 1.00 98.50 88 ALA A CA 1
ATOM 696 C C . ALA A 1 88 ? 1.172 -5.659 20.239 1.00 98.50 88 ALA A C 1
ATOM 698 O O . ALA A 1 88 ? 2.176 -5.677 19.524 1.00 98.50 88 ALA A O 1
ATOM 699 N N . SER A 1 89 ? 1.245 -5.596 21.571 1.00 97.56 89 SER A N 1
ATOM 700 C CA . SER A 1 89 ? 2.503 -5.383 22.296 1.00 97.56 89 SER A CA 1
ATOM 701 C C . SER A 1 89 ? 3.603 -6.364 21.872 1.00 97.56 89 SER A C 1
ATOM 703 O O . SER A 1 89 ? 3.398 -7.580 21.857 1.00 97.56 89 SER A O 1
ATOM 705 N N . GLY A 1 90 ? 4.769 -5.819 21.510 1.00 97.19 90 GLY A N 1
ATOM 706 C CA . GLY A 1 90 ? 5.943 -6.582 21.078 1.00 97.19 90 GLY A CA 1
ATOM 707 C C . GLY A 1 90 ? 5.841 -7.221 19.688 1.00 97.19 90 GLY A C 1
ATOM 708 O O . GLY A 1 90 ? 6.757 -7.942 19.299 1.00 97.19 90 GLY A O 1
ATOM 709 N N . GLN A 1 91 ? 4.762 -6.987 18.935 1.00 98.31 91 GLN A N 1
ATOM 710 C CA . GLN A 1 91 ? 4.566 -7.575 17.610 1.00 98.31 91 GLN A CA 1
ATOM 711 C C . GLN A 1 91 ? 4.824 -6.560 16.498 1.00 98.31 91 GLN A C 1
ATOM 713 O O . GLN A 1 91 ? 4.469 -5.388 16.600 1.00 98.31 91 GLN A O 1
ATOM 718 N N . GLN A 1 92 ? 5.419 -7.031 15.403 1.00 98.44 92 GLN A N 1
ATOM 719 C CA . GLN A 1 92 ? 5.639 -6.213 14.217 1.00 98.44 92 GLN A CA 1
ATOM 720 C C . GLN A 1 92 ? 4.420 -6.281 13.298 1.00 98.44 92 GLN A C 1
ATOM 722 O O . GLN A 1 92 ? 4.079 -7.344 12.773 1.00 98.44 92 GLN A O 1
ATOM 727 N N . VAL A 1 93 ? 3.783 -5.133 13.085 1.00 98.81 93 VAL A N 1
ATOM 728 C CA . VAL A 1 93 ? 2.664 -4.983 12.155 1.00 98.81 93 VAL A CA 1
ATOM 729 C C . VAL A 1 93 ? 3.087 -4.066 11.020 1.00 98.81 93 VAL A C 1
ATOM 731 O O . VAL A 1 93 ? 3.416 -2.899 11.243 1.00 98.81 93 VAL A O 1
ATOM 734 N N . THR A 1 94 ? 3.063 -4.587 9.798 1.00 98.81 94 THR A N 1
ATOM 735 C CA . THR A 1 94 ? 3.351 -3.816 8.588 1.00 98.81 94 THR A CA 1
ATOM 736 C C . THR A 1 94 ? 2.069 -3.587 7.811 1.00 98.81 94 THR A C 1
ATOM 738 O O . THR A 1 94 ? 1.375 -4.542 7.480 1.00 98.81 94 THR A O 1
ATOM 741 N N . ILE A 1 95 ? 1.785 -2.333 7.469 1.00 98.81 95 ILE A N 1
ATOM 742 C CA . ILE A 1 95 ? 0.716 -1.971 6.539 1.00 98.81 95 ILE A CA 1
ATOM 743 C C . ILE A 1 95 ? 1.386 -1.479 5.262 1.00 98.81 95 ILE A C 1
ATOM 745 O O . ILE A 1 95 ? 2.132 -0.496 5.286 1.00 98.81 95 ILE A O 1
ATOM 749 N N . THR A 1 96 ? 1.158 -2.182 4.155 1.00 98.75 96 THR A N 1
ATOM 750 C CA . THR A 1 96 ? 1.852 -1.917 2.891 1.00 98.75 96 THR A CA 1
ATOM 751 C C . THR A 1 96 ? 0.900 -1.571 1.752 1.00 98.75 96 THR A C 1
ATOM 753 O O . THR A 1 96 ? -0.142 -2.202 1.546 1.00 98.75 96 THR A O 1
ATOM 756 N N . GLY A 1 97 ? 1.298 -0.571 0.964 1.00 98.44 97 GLY A N 1
ATOM 757 C CA . GLY A 1 97 ? 0.628 -0.203 -0.276 1.00 98.44 97 GLY A CA 1
ATOM 758 C C . G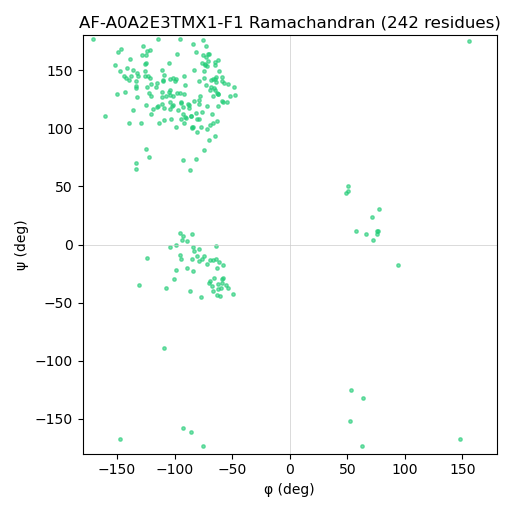LY A 1 97 ? 0.977 -1.121 -1.453 1.00 98.44 97 GLY A C 1
ATOM 759 O O . GLY A 1 97 ? 0.378 -0.978 -2.525 1.00 98.44 97 GLY A O 1
ATOM 760 N N . ALA A 1 98 ? 1.889 -2.081 -1.273 1.00 98.44 98 ALA A N 1
ATOM 761 C CA . ALA A 1 98 ? 2.363 -2.991 -2.307 1.00 98.44 98 ALA A CA 1
ATOM 762 C C . ALA A 1 98 ? 1.668 -4.366 -2.303 1.00 98.44 98 ALA A C 1
ATOM 764 O O . ALA A 1 98 ? 1.000 -4.770 -1.346 1.00 98.44 98 ALA A O 1
ATOM 765 N N . GLU A 1 99 ? 1.828 -5.093 -3.405 1.00 98.25 99 GLU A N 1
ATOM 766 C CA . GLU A 1 99 ? 1.502 -6.516 -3.529 1.00 98.25 99 GLU A CA 1
ATOM 767 C C . GLU A 1 99 ? 2.735 -7.304 -3.926 1.00 98.25 99 GLU A C 1
ATOM 769 O O . GLU A 1 99 ? 3.497 -6.852 -4.782 1.00 98.25 99 GLU A O 1
ATOM 774 N N . GLU A 1 100 ? 2.861 -8.513 -3.384 1.00 97.94 100 GLU A N 1
ATOM 775 C CA . GLU A 1 100 ? 3.784 -9.494 -3.940 1.00 97.94 100 GLU A CA 1
ATOM 776 C C . GLU A 1 100 ? 3.320 -9.891 -5.344 1.00 97.94 100 GLU A C 1
ATOM 778 O O . GLU A 1 100 ? 2.143 -10.181 -5.577 1.00 97.94 100 GLU A O 1
ATOM 783 N N . LEU A 1 101 ? 4.258 -9.908 -6.288 1.00 97.38 101 LEU A N 1
ATOM 784 C CA . LEU A 1 101 ? 3.977 -10.200 -7.680 1.00 97.38 101 LEU A CA 1
ATOM 785 C C . LEU A 1 101 ? 4.835 -11.356 -8.185 1.00 97.38 101 LEU A C 1
ATOM 787 O O . LEU A 1 101 ? 6.060 -11.280 -8.238 1.00 97.38 101 LEU A O 1
ATOM 791 N N . LYS A 1 102 ? 4.153 -12.418 -8.620 1.00 95.62 102 LYS A N 1
ATOM 792 C CA . LYS A 1 102 ? 4.735 -13.602 -9.264 1.00 95.62 102 LYS A CA 1
ATOM 793 C C . LYS A 1 102 ? 4.274 -13.720 -10.719 1.00 95.62 102 LYS A C 1
ATOM 795 O O . LYS A 1 102 ? 3.435 -12.952 -11.201 1.00 95.62 102 LYS A O 1
ATOM 800 N N . GLY A 1 103 ? 4.791 -14.732 -11.414 1.00 97.75 103 GLY A N 1
ATOM 801 C CA . GLY A 1 103 ? 4.401 -15.047 -12.790 1.00 97.75 103 GLY A CA 1
ATOM 802 C C . GLY A 1 103 ? 5.046 -14.115 -13.811 1.00 97.75 103 GLY A C 1
ATOM 803 O O . GLY A 1 103 ? 4.453 -13.818 -14.850 1.00 97.75 103 GLY A O 1
ATOM 804 N N . TRP A 1 104 ? 6.245 -13.627 -13.500 1.00 98.50 104 TRP A N 1
ATOM 805 C CA . TRP A 1 104 ? 7.078 -12.866 -14.417 1.00 98.50 104 TRP A CA 1
ATOM 806 C C . TRP A 1 104 ? 7.463 -13.745 -15.603 1.00 98.50 104 TRP A C 1
ATOM 808 O O . TRP A 1 104 ? 7.927 -14.874 -15.429 1.00 98.50 104 TRP A O 1
ATOM 818 N N . LYS A 1 105 ? 7.276 -13.231 -16.816 1.00 98.56 105 LYS A N 1
ATOM 819 C CA . LYS A 1 105 ? 7.661 -13.908 -18.051 1.00 98.56 105 LYS A CA 1
ATOM 820 C C . LYS A 1 105 ? 9.042 -13.432 -18.459 1.00 98.56 105 LYS A C 1
ATOM 822 O O . LYS A 1 105 ? 9.237 -12.236 -18.670 1.00 98.56 105 LYS A O 1
ATOM 827 N N . HIS A 1 106 ? 9.977 -14.367 -18.575 1.00 98.25 106 HIS A N 1
ATOM 828 C CA . HIS A 1 106 ? 11.298 -14.079 -19.124 1.00 98.25 106 HIS A CA 1
ATOM 829 C C . HIS A 1 106 ? 11.149 -13.485 -20.529 1.00 98.25 106 HIS A C 1
ATOM 831 O O . HIS A 1 106 ? 10.252 -13.885 -21.276 1.00 98.25 106 HIS A O 1
ATOM 837 N N . GLN A 1 107 ? 11.953 -12.472 -20.844 1.00 96.19 107 GLN A N 1
ATOM 838 C CA . GLN A 1 107 ? 12.037 -11.890 -22.180 1.00 96.19 107 GLN A CA 1
ATOM 839 C C . GLN A 1 107 ? 13.382 -12.281 -22.798 1.00 96.19 107 GLN A C 1
ATOM 841 O O . GLN A 1 107 ? 13.492 -13.318 -23.441 1.00 96.19 107 GLN A O 1
ATOM 846 N N . ILE A 1 108 ? 14.419 -11.476 -22.580 1.00 95.00 108 ILE A N 1
ATOM 847 C CA . ILE A 1 108 ? 15.772 -11.701 -23.094 1.00 95.00 108 ILE A CA 1
ATOM 848 C C . ILE A 1 108 ? 16.782 -11.223 -22.052 1.00 95.00 108 ILE A C 1
ATOM 850 O O . ILE A 1 108 ? 16.533 -10.239 -21.352 1.00 95.00 108 ILE A O 1
ATOM 854 N N . GLY A 1 109 ? 17.914 -11.926 -21.947 1.00 94.06 109 GLY A N 1
ATOM 855 C CA . GLY A 1 109 ? 18.924 -11.657 -20.924 1.00 94.06 109 GLY A CA 1
ATOM 856 C C . GLY A 1 109 ? 18.300 -11.647 -19.528 1.00 94.06 109 GLY A C 1
ATOM 857 O O . GLY A 1 109 ? 17.584 -12.578 -19.162 1.00 94.06 109 GLY A O 1
ATOM 858 N N . ASP A 1 110 ? 18.511 -10.553 -18.807 1.00 96.25 110 ASP A N 1
ATOM 859 C CA . ASP A 1 110 ? 18.030 -10.340 -17.439 1.00 96.25 110 ASP A CA 1
ATOM 860 C C . ASP A 1 110 ? 16.670 -9.624 -17.362 1.00 96.25 110 ASP A C 1
ATOM 862 O O . ASP A 1 110 ? 16.218 -9.223 -16.284 1.00 96.25 110 ASP A O 1
ATOM 866 N N . VAL A 1 111 ? 16.016 -9.406 -18.506 1.00 97.94 111 VAL A N 1
ATOM 867 C CA . VAL A 1 111 ? 14.751 -8.673 -18.576 1.00 97.94 111 VAL A CA 1
ATOM 868 C C . VAL A 1 111 ? 13.572 -9.628 -18.473 1.00 97.94 111 VAL A C 1
ATOM 870 O O . VAL A 1 111 ? 13.449 -10.606 -19.215 1.00 97.94 111 VAL A O 1
ATOM 873 N N . TRP A 1 112 ? 12.656 -9.295 -17.571 1.00 98.69 112 TRP A N 1
ATOM 874 C CA . TRP A 1 112 ? 11.399 -9.996 -17.353 1.00 98.69 112 TRP A CA 1
ATOM 875 C C . TRP A 1 112 ? 10.235 -9.022 -17.475 1.00 98.69 112 TRP A C 1
ATOM 877 O O . TRP A 1 112 ? 10.389 -7.820 -17.269 1.00 98.69 112 TRP A O 1
ATOM 887 N N . MET A 1 113 ? 9.054 -9.542 -17.794 1.00 98.62 113 MET A N 1
ATOM 888 C CA . MET A 1 113 ? 7.847 -8.744 -17.966 1.00 98.62 113 MET A CA 1
ATOM 889 C C . MET A 1 113 ? 6.655 -9.362 -17.243 1.00 98.62 113 MET A C 1
ATOM 891 O O . MET A 1 113 ? 6.442 -10.578 -17.279 1.00 98.62 113 MET A O 1
ATOM 895 N N . ARG A 1 114 ? 5.834 -8.513 -16.626 1.00 98.44 114 ARG A N 1
ATOM 896 C CA . ARG A 1 114 ? 4.504 -8.875 -16.142 1.00 98.44 114 ARG A CA 1
ATOM 897 C C . ARG A 1 114 ? 3.442 -8.004 -16.805 1.00 98.44 114 ARG A C 1
ATOM 899 O O . ARG A 1 114 ? 3.507 -6.782 -16.748 1.00 98.44 114 ARG A O 1
ATOM 906 N N . HIS A 1 115 ? 2.435 -8.661 -17.379 1.00 98.31 115 HIS A N 1
ATOM 907 C CA . HIS A 1 115 ? 1.194 -8.031 -17.829 1.00 98.31 115 HIS A CA 1
ATOM 908 C C . HIS A 1 115 ? 0.097 -8.200 -16.776 1.00 98.31 115 HIS A C 1
ATOM 910 O O . HIS A 1 115 ? -0.138 -9.311 -16.287 1.00 98.31 115 HIS A O 1
ATOM 916 N N . LEU A 1 116 ? -0.558 -7.097 -16.431 1.00 98.19 116 LEU A N 1
ATOM 917 C CA . LEU A 1 116 ? -1.643 -7.010 -15.465 1.00 98.19 116 LEU A CA 1
ATOM 918 C C . LEU A 1 116 ? -2.880 -6.430 -16.160 1.00 98.19 116 LEU A C 1
ATOM 920 O O . LEU A 1 116 ? -2.763 -5.398 -16.823 1.00 98.19 116 LEU A O 1
ATOM 924 N N . PRO A 1 117 ? -4.064 -7.049 -16.024 1.00 96.75 117 PRO A N 1
ATOM 925 C CA . PRO A 1 117 ? -5.286 -6.505 -16.608 1.00 96.75 117 PRO A CA 1
ATOM 926 C C . PRO A 1 117 ? -5.648 -5.159 -15.965 1.00 96.75 117 PRO A C 1
ATOM 928 O O . PRO A 1 117 ? -5.317 -4.906 -14.808 1.00 96.75 117 PRO A O 1
ATOM 931 N N . ASN A 1 118 ? -6.371 -4.302 -16.691 1.00 84.38 118 ASN A N 1
ATOM 932 C CA . ASN A 1 118 ? -6.702 -2.944 -16.229 1.00 84.38 118 ASN A CA 1
ATOM 933 C C . ASN A 1 118 ? -7.463 -2.905 -14.891 1.00 84.38 118 ASN A C 1
ATOM 935 O O . ASN A 1 118 ? -7.295 -1.972 -14.111 1.00 84.38 118 ASN A O 1
ATOM 939 N N . ASN A 1 119 ? -8.247 -3.939 -14.579 1.00 94.00 119 ASN A N 1
ATOM 940 C CA . ASN A 1 119 ? -8.961 -4.041 -13.305 1.00 94.00 119 ASN A CA 1
ATOM 941 C C . ASN A 1 119 ? -8.062 -4.402 -12.106 1.00 94.00 119 ASN A C 1
ATOM 943 O O . ASN A 1 119 ? -8.521 -4.292 -10.972 1.00 94.00 119 ASN A O 1
ATOM 947 N N . TYR A 1 120 ? -6.798 -4.791 -12.316 1.00 96.62 120 TYR A N 1
ATOM 948 C CA . TYR A 1 120 ? -5.875 -5.155 -11.234 1.00 96.62 120 TYR A CA 1
ATOM 949 C C . TYR A 1 120 ? -5.639 -4.001 -10.247 1.00 96.62 120 TYR A C 1
ATOM 951 O O . TYR A 1 120 ? -5.540 -4.220 -9.038 1.00 96.62 120 TYR A O 1
ATOM 959 N N . PHE A 1 121 ? -5.564 -2.774 -10.766 1.00 95.38 121 PHE A N 1
ATOM 960 C CA . PHE A 1 121 ? -5.286 -1.563 -9.990 1.00 95.38 121 PHE A CA 1
ATOM 961 C C . PHE A 1 121 ? -6.553 -0.811 -9.547 1.00 95.38 121 PHE A C 1
ATOM 963 O O . PHE A 1 121 ? -6.483 0.109 -8.735 1.00 95.38 121 PHE A O 1
ATOM 970 N N . GLY A 1 122 ? -7.730 -1.194 -10.049 1.00 92.62 122 GLY A N 1
ATOM 971 C CA . GLY A 1 122 ? -8.973 -0.470 -9.784 1.00 92.62 122 GLY A CA 1
ATOM 972 C C . GLY A 1 122 ? -8.945 0.952 -10.358 1.00 92.62 122 GLY A C 1
ATOM 973 O O . GLY A 1 122 ? -8.598 1.152 -11.519 1.00 92.62 122 GLY A O 1
ATOM 974 N N . SER A 1 123 ? -9.328 1.945 -9.554 1.00 92.19 123 SER A N 1
ATOM 975 C CA . SER A 1 123 ? -9.441 3.350 -9.981 1.00 92.19 123 SER A CA 1
ATOM 976 C C . SER A 1 123 ? -8.116 4.119 -10.021 1.00 92.19 123 SER A C 1
ATOM 978 O O . SER A 1 123 ? -8.080 5.237 -10.533 1.00 92.19 123 SER A O 1
ATOM 980 N N . PHE A 1 124 ? -7.029 3.555 -9.490 1.00 95.19 124 PHE A N 1
ATOM 981 C CA . PHE A 1 124 ? -5.729 4.216 -9.407 1.00 95.19 124 PHE A CA 1
ATOM 982 C C . PHE A 1 124 ? -4.613 3.256 -9.805 1.00 95.19 124 PHE A C 1
ATOM 984 O O . PHE A 1 124 ? -4.356 2.285 -9.104 1.00 95.19 124 PHE A O 1
ATOM 991 N N . ASN A 1 125 ? -3.920 3.559 -10.904 1.00 97.31 125 ASN A N 1
ATOM 992 C CA . ASN A 1 125 ? -2.800 2.765 -11.400 1.00 97.31 125 ASN A CA 1
ATOM 993 C C . ASN A 1 125 ? -1.462 3.509 -11.208 1.00 97.31 125 ASN A C 1
ATOM 995 O O . ASN A 1 125 ? -1.184 4.436 -11.978 1.00 97.31 125 ASN A O 1
ATOM 999 N N . PRO A 1 126 ? -0.604 3.088 -10.255 1.00 97.50 126 PRO A N 1
ATOM 1000 C CA . PRO A 1 126 ? 0.703 3.710 -10.017 1.00 97.50 126 PRO A CA 1
ATOM 1001 C C . PRO A 1 126 ? 1.629 3.688 -11.242 1.00 97.50 126 PRO A C 1
ATOM 1003 O O . PRO A 1 126 ? 2.444 4.585 -11.439 1.00 97.50 126 PRO A O 1
ATOM 1006 N N . PHE A 1 127 ? 1.481 2.683 -12.106 1.00 97.75 127 PHE A N 1
ATOM 1007 C CA . PHE A 1 127 ? 2.299 2.478 -13.305 1.00 97.75 127 PHE A CA 1
ATOM 1008 C C . PHE A 1 127 ? 1.749 3.191 -14.551 1.00 97.75 127 PHE A C 1
ATOM 1010 O O . PHE A 1 127 ? 2.304 3.064 -15.643 1.00 97.75 127 PHE A O 1
ATOM 1017 N N . ALA A 1 128 ? 0.663 3.952 -14.399 1.00 95.88 128 ALA A N 1
ATOM 1018 C CA . ALA A 1 128 ? 0.136 4.867 -15.413 1.00 95.88 128 ALA A CA 1
ATOM 1019 C C . ALA A 1 128 ? 0.002 6.311 -14.898 1.00 95.88 128 ALA A C 1
ATOM 1021 O O . ALA A 1 128 ? -0.225 7.233 -15.683 1.00 95.88 128 ALA A O 1
ATOM 1022 N N . ASN A 1 129 ? 0.129 6.525 -13.587 1.00 95.31 129 ASN A N 1
ATOM 1023 C CA . ASN A 1 129 ? -0.015 7.828 -12.965 1.00 95.31 129 ASN A CA 1
ATOM 1024 C C . ASN A 1 129 ? 1.307 8.603 -13.024 1.00 95.31 129 ASN A C 1
ATOM 1026 O O . ASN A 1 129 ? 2.229 8.357 -12.249 1.00 95.31 129 ASN A O 1
ATOM 1030 N N . VAL A 1 130 ? 1.386 9.535 -13.974 1.00 94.50 130 VAL A N 1
ATOM 1031 C CA . VAL A 1 130 ? 2.553 10.401 -14.165 1.00 94.50 130 VAL A CA 1
ATOM 1032 C C . VAL A 1 130 ? 2.547 11.519 -13.127 1.00 94.50 130 VAL A C 1
ATOM 1034 O O . VAL A 1 130 ? 1.570 12.260 -13.009 1.00 94.50 130 VAL A O 1
ATOM 1037 N N . ILE A 1 131 ? 3.662 11.676 -12.424 1.00 93.31 131 ILE A N 1
ATOM 1038 C CA . ILE A 1 131 ? 3.931 12.801 -11.539 1.00 93.31 131 ILE A CA 1
ATOM 1039 C C . ILE A 1 131 ? 4.077 14.058 -12.395 1.00 93.31 131 ILE A C 1
ATOM 1041 O O . ILE A 1 131 ? 5.006 14.185 -13.194 1.00 93.31 131 ILE A O 1
ATOM 1045 N N . ARG A 1 132 ? 3.117 14.970 -12.242 1.00 88.12 132 ARG A N 1
ATOM 1046 C CA . ARG A 1 132 ? 3.102 16.314 -12.828 1.00 88.12 132 ARG A CA 1
ATOM 1047 C C . ARG A 1 132 ? 2.331 17.229 -11.892 1.00 88.12 132 ARG A C 1
ATOM 1049 O O . ARG A 1 132 ? 1.216 16.885 -11.506 1.00 88.12 132 ARG A O 1
ATOM 1056 N N . SER A 1 133 ? 2.904 18.373 -11.541 1.00 87.81 133 SER A N 1
ATOM 1057 C CA . SER A 1 133 ? 2.204 19.416 -10.793 1.00 87.81 133 SER A CA 1
ATOM 1058 C C . SER A 1 133 ? 3.033 20.696 -10.727 1.00 87.81 133 SER A C 1
ATOM 1060 O O . SER A 1 133 ? 4.190 20.715 -11.141 1.00 87.81 133 SER A O 1
ATOM 1062 N N . ASP A 1 134 ? 2.455 21.731 -10.123 1.00 89.88 134 ASP A N 1
ATOM 1063 C CA . ASP A 1 134 ? 3.157 22.948 -9.728 1.00 89.88 134 ASP A CA 1
ATOM 1064 C C . ASP A 1 134 ? 4.453 22.632 -8.964 1.00 89.88 134 ASP A C 1
ATOM 1066 O O . ASP A 1 134 ? 4.489 21.760 -8.085 1.00 89.88 134 ASP A O 1
ATOM 1070 N N . TRP A 1 135 ? 5.519 23.348 -9.333 1.00 91.06 135 TRP A N 1
ATOM 1071 C CA . TRP A 1 135 ? 6.882 23.207 -8.801 1.00 91.06 135 TRP A CA 1
ATOM 1072 C C . TRP A 1 135 ? 7.511 21.812 -8.929 1.00 91.06 135 TRP A C 1
ATOM 1074 O O . TRP A 1 135 ? 8.571 21.569 -8.354 1.00 91.06 135 TRP A O 1
ATOM 1084 N N . PHE A 1 136 ? 6.910 20.906 -9.705 1.00 91.31 136 PHE A N 1
ATOM 1085 C CA . PHE A 1 136 ? 7.577 19.685 -10.130 1.00 91.31 136 PHE A CA 1
ATOM 1086 C C . PHE A 1 136 ? 8.309 19.940 -11.448 1.00 91.31 136 PHE A C 1
ATOM 1088 O O . PHE A 1 136 ? 7.682 20.088 -12.497 1.00 91.31 136 PHE A O 1
ATOM 1095 N N . PHE A 1 137 ? 9.637 19.979 -11.388 1.00 90.06 137 PHE A N 1
ATOM 1096 C CA . PHE A 1 137 ? 10.498 20.120 -12.558 1.00 90.06 137 PHE A CA 1
ATOM 1097 C C . PHE A 1 137 ? 11.010 18.726 -12.946 1.00 90.06 137 PHE A C 1
ATOM 1099 O O . PHE A 1 137 ? 11.887 18.203 -12.252 1.00 90.06 137 PHE A O 1
ATOM 1106 N N . PRO A 1 138 ? 10.434 18.073 -13.976 1.00 87.12 138 PRO A N 1
ATOM 1107 C CA . PRO A 1 138 ? 10.906 16.764 -14.408 1.00 87.12 138 PRO A CA 1
ATOM 1108 C C . PRO A 1 138 ? 12.359 16.859 -14.873 1.00 87.12 138 PRO A C 1
ATOM 1110 O O . PRO A 1 138 ? 12.791 17.883 -15.400 1.00 87.12 138 PRO A O 1
ATOM 1113 N N . LEU A 1 139 ? 13.113 15.775 -14.693 1.00 85.00 139 LEU A N 1
ATOM 1114 C CA . LEU A 1 139 ? 14.451 15.690 -15.270 1.00 85.00 139 LEU A CA 1
ATOM 1115 C C . LEU A 1 139 ? 14.347 15.714 -16.800 1.00 85.00 139 LEU A C 1
ATOM 1117 O O . LEU A 1 139 ? 13.422 15.133 -17.373 1.00 85.00 139 LEU A O 1
ATOM 1121 N N . GLU A 1 140 ? 15.311 16.349 -17.461 1.00 83.88 140 GLU A N 1
ATOM 1122 C CA . GLU A 1 140 ? 15.446 16.225 -18.910 1.00 83.88 140 GLU A CA 1
ATOM 1123 C C . GLU A 1 140 ? 15.833 14.778 -19.246 1.00 83.88 140 GLU A C 1
ATOM 1125 O O . GLU A 1 140 ? 16.750 14.205 -18.651 1.00 83.88 140 GLU A O 1
ATOM 1130 N N . SER A 1 141 ? 15.081 14.160 -20.153 1.00 80.81 141 SER A N 1
ATOM 1131 C CA . SER A 1 141 ? 15.390 12.829 -20.679 1.00 80.81 141 SER A CA 1
ATOM 1132 C C . SER A 1 141 ? 16.607 12.876 -21.600 1.00 80.81 141 SER A C 1
ATOM 1134 O O . SER A 1 141 ? 16.959 13.920 -22.152 1.00 80.81 141 SER A O 1
ATOM 1136 N N . GLN A 1 142 ? 17.197 11.716 -21.875 1.00 74.69 142 GLN A N 1
ATOM 1137 C CA . GLN A 1 142 ? 18.253 11.581 -22.879 1.00 74.69 142 GLN A CA 1
ATOM 1138 C C . GLN A 1 142 ? 17.792 11.966 -24.294 1.00 74.69 142 GLN A C 1
ATOM 1140 O O . GLN A 1 142 ? 18.631 12.165 -25.170 1.00 74.69 142 GLN A O 1
ATOM 1145 N N . GLN A 1 143 ? 16.480 12.075 -24.540 1.00 75.12 143 GLN A N 1
ATOM 1146 C CA . GLN A 1 143 ? 15.921 12.517 -25.821 1.00 75.12 143 GLN A CA 1
ATOM 1147 C C . GLN A 1 143 ? 15.586 14.020 -25.860 1.00 75.12 143 GLN A C 1
ATOM 1149 O O . GLN A 1 143 ? 14.937 14.464 -26.806 1.00 75.12 143 GLN A O 1
ATOM 1154 N N . GLY A 1 144 ? 16.004 14.806 -24.860 1.00 79.19 144 GLY A N 1
ATOM 1155 C CA . GLY A 1 144 ? 15.780 16.259 -24.825 1.00 79.19 144 GLY A CA 1
ATOM 1156 C C . GLY A 1 144 ? 14.321 16.657 -24.577 1.00 79.19 144 GLY A C 1
ATOM 1157 O O . GLY A 1 144 ? 13.879 17.728 -24.98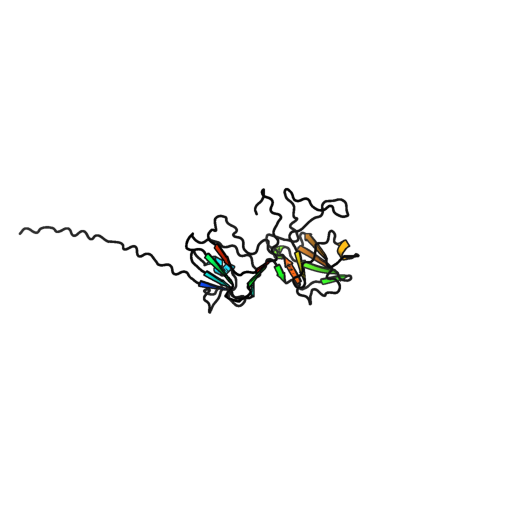6 1.00 79.19 144 GLY A O 1
ATOM 1158 N N . VAL A 1 145 ? 13.540 15.765 -23.962 1.00 81.12 145 VAL A N 1
ATOM 1159 C CA . VAL A 1 145 ? 12.144 16.007 -23.553 1.00 81.12 145 VAL A CA 1
ATOM 1160 C C . VAL A 1 145 ? 11.951 15.723 -22.066 1.00 81.12 145 VAL A C 1
ATOM 1162 O O . VAL A 1 145 ? 12.750 15.013 -21.465 1.00 81.12 145 VAL A O 1
ATOM 1165 N N . ASP A 1 146 ? 10.870 16.210 -21.463 1.00 85.88 146 ASP A N 1
ATOM 1166 C CA . ASP A 1 146 ? 10.576 15.933 -20.052 1.00 85.88 146 ASP A CA 1
ATOM 1167 C C . ASP A 1 146 ? 10.439 14.430 -19.771 1.00 85.88 146 ASP A C 1
ATOM 1169 O O . ASP A 1 146 ? 9.570 13.738 -20.328 1.00 85.88 146 ASP A O 1
ATOM 1173 N N . ARG A 1 147 ? 11.248 13.923 -18.836 1.00 89.00 147 ARG A N 1
ATOM 1174 C CA . ARG A 1 147 ? 11.152 12.545 -18.362 1.00 89.00 147 ARG A CA 1
ATOM 1175 C C . ARG A 1 147 ? 9.829 12.318 -17.633 1.00 89.00 147 ARG A C 1
ATOM 1177 O O . ARG A 1 147 ? 9.407 13.085 -16.768 1.00 89.00 147 ARG A O 1
ATOM 1184 N N . LYS A 1 148 ? 9.172 11.197 -17.942 1.00 91.12 148 LYS A N 1
ATOM 1185 C CA . LYS A 1 148 ? 7.980 10.754 -17.209 1.00 91.12 148 LYS A CA 1
ATOM 1186 C C . LYS A 1 148 ? 8.391 10.048 -15.921 1.00 91.12 148 LYS A C 1
ATOM 1188 O O . LYS A 1 148 ? 8.933 8.946 -15.967 1.00 91.12 148 LYS A O 1
ATOM 1193 N N . HIS A 1 149 ? 8.068 10.654 -14.788 1.00 93.81 149 HIS A N 1
ATOM 1194 C CA . HIS A 1 149 ? 8.161 10.022 -13.476 1.00 93.81 149 HIS A CA 1
ATOM 1195 C C . HIS A 1 149 ? 6.797 9.445 -13.106 1.00 93.81 149 HIS A C 1
ATOM 1197 O O . HIS A 1 149 ? 5.790 10.134 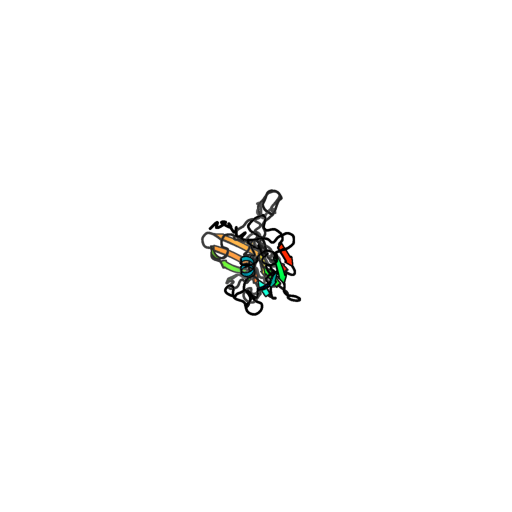-13.251 1.00 93.81 149 HIS A O 1
ATOM 1203 N N . LEU A 1 150 ? 6.744 8.187 -12.685 1.00 96.38 150 LEU A N 1
ATOM 1204 C CA . LEU A 1 150 ? 5.508 7.526 -12.264 1.00 96.38 150 LEU A CA 1
ATOM 1205 C C . LEU A 1 150 ? 5.466 7.409 -10.736 1.00 96.38 150 LEU A C 1
ATOM 1207 O O . LEU A 1 150 ? 6.509 7.407 -10.088 1.00 96.38 150 LEU A O 1
ATOM 1211 N N . THR A 1 151 ? 4.271 7.298 -10.157 1.00 97.00 151 THR A N 1
ATOM 1212 C CA . THR A 1 151 ? 4.116 7.064 -8.706 1.00 97.00 151 THR A CA 1
ATOM 1213 C C . THR A 1 151 ? 4.343 5.609 -8.299 1.00 97.00 151 THR A C 1
ATOM 1215 O O . THR A 1 151 ? 4.483 5.314 -7.114 1.00 97.00 151 THR A O 1
ATOM 1218 N N . GLY A 1 152 ? 4.365 4.686 -9.263 1.00 97.50 152 GLY A N 1
ATOM 1219 C CA . GLY A 1 152 ? 4.683 3.282 -9.034 1.00 97.50 152 GLY A CA 1
ATOM 1220 C C . GLY A 1 152 ? 6.152 3.042 -8.704 1.00 97.50 152 GLY A C 1
ATOM 1221 O O . GLY A 1 152 ? 7.029 3.823 -9.054 1.00 97.50 152 GLY A O 1
ATOM 1222 N N . MET A 1 153 ? 6.405 1.912 -8.058 1.00 98.25 153 MET A N 1
ATOM 1223 C CA . MET A 1 153 ? 7.728 1.407 -7.730 1.00 98.25 153 MET A CA 1
ATOM 1224 C C . MET A 1 153 ? 7.703 -0.118 -7.753 1.00 98.25 153 MET A C 1
ATOM 1226 O O . MET A 1 153 ? 6.681 -0.744 -7.442 1.00 98.25 153 MET A O 1
ATOM 1230 N N . VAL A 1 154 ? 8.843 -0.707 -8.105 1.00 98.69 154 VAL A N 1
ATOM 1231 C CA . VAL A 1 154 ? 9.099 -2.145 -8.008 1.00 98.69 154 VAL A CA 1
ATOM 1232 C C . VAL A 1 154 ? 10.120 -2.379 -6.901 1.00 98.69 154 VAL A C 1
ATOM 1234 O O . VAL A 1 154 ? 11.067 -1.607 -6.753 1.00 98.69 154 VAL A O 1
ATOM 1237 N N . TYR A 1 155 ? 9.932 -3.448 -6.136 1.00 98.56 155 TYR A N 1
ATOM 1238 C CA . TYR A 1 155 ? 10.817 -3.854 -5.056 1.00 98.56 155 TYR A CA 1
ATOM 1239 C C . TYR A 1 155 ? 11.260 -5.300 -5.255 1.00 98.56 155 TYR A C 1
ATOM 1241 O O . TYR A 1 155 ? 10.475 -6.132 -5.707 1.00 98.56 155 TYR A O 1
ATOM 1249 N N . ILE A 1 156 ? 12.492 -5.611 -4.872 1.00 98.19 156 ILE A N 1
ATOM 1250 C CA . ILE A 1 156 ? 13.007 -6.978 -4.787 1.00 98.19 156 ILE A CA 1
ATOM 1251 C C . ILE A 1 156 ? 13.722 -7.154 -3.455 1.00 98.19 156 ILE A C 1
ATOM 1253 O O . ILE A 1 156 ? 14.576 -6.349 -3.097 1.00 98.19 156 ILE A O 1
ATOM 1257 N N . ASN A 1 157 ? 13.344 -8.174 -2.688 1.00 97.31 157 ASN A N 1
ATOM 1258 C CA . ASN A 1 157 ? 13.906 -8.472 -1.371 1.00 97.31 157 ASN A CA 1
ATOM 1259 C C . ASN A 1 157 ? 13.962 -7.224 -0.462 1.00 97.31 157 ASN A C 1
ATOM 1261 O O . ASN A 1 157 ? 14.965 -6.952 0.194 1.00 97.31 157 ASN A O 1
ATOM 1265 N N . ASN A 1 158 ? 12.864 -6.453 -0.450 1.00 95.06 158 ASN A N 1
ATOM 1266 C CA . ASN A 1 158 ? 12.689 -5.181 0.269 1.00 95.06 158 ASN A CA 1
ATOM 1267 C C . ASN A 1 158 ? 13.562 -4.003 -0.215 1.00 95.06 158 ASN A C 1
ATOM 1269 O O . ASN A 1 158 ? 13.567 -2.948 0.417 1.00 95.06 158 ASN A O 1
ATOM 1273 N N . GLN A 1 159 ? 14.274 -4.142 -1.335 1.00 96.50 159 GLN A N 1
ATOM 1274 C CA . GLN A 1 159 ? 15.053 -3.070 -1.956 1.00 96.50 159 GLN A CA 1
ATOM 1275 C C . GLN A 1 159 ? 14.300 -2.447 -3.124 1.00 96.50 159 GLN A C 1
ATOM 1277 O O . GLN A 1 159 ? 13.655 -3.144 -3.905 1.00 96.50 159 GLN A O 1
ATOM 1282 N N . VAL A 1 160 ? 14.396 -1.125 -3.249 1.00 97.19 160 VAL A N 1
ATOM 1283 C CA . VAL A 1 160 ? 13.783 -0.379 -4.347 1.00 97.19 160 VAL A CA 1
ATOM 1284 C C . VAL A 1 160 ? 14.535 -0.603 -5.659 1.00 97.19 160 VAL A C 1
ATOM 1286 O O . VAL A 1 160 ? 15.764 -0.578 -5.695 1.00 97.19 160 VAL A O 1
ATOM 1289 N N . ILE A 1 161 ? 13.792 -0.789 -6.748 1.00 97.81 161 ILE A N 1
ATOM 1290 C CA . ILE A 1 161 ? 14.314 -0.770 -8.112 1.00 97.81 161 ILE A CA 1
ATOM 1291 C C . ILE A 1 161 ? 13.969 0.589 -8.719 1.00 97.81 161 ILE A C 1
ATOM 1293 O O . ILE A 1 161 ? 12.813 1.006 -8.703 1.00 97.81 161 ILE A O 1
ATOM 1297 N N . GLU A 1 162 ? 14.958 1.286 -9.272 1.00 95.25 162 GLU A N 1
ATOM 1298 C CA . GLU A 1 162 ? 14.734 2.603 -9.875 1.00 95.25 162 GLU A CA 1
ATOM 1299 C C . GLU A 1 162 ? 14.032 2.493 -11.233 1.00 95.25 162 GLU A C 1
ATOM 1301 O O . GLU A 1 162 ? 14.214 1.531 -11.984 1.00 95.25 162 GLU A O 1
ATOM 1306 N N . GLN A 1 163 ? 13.240 3.508 -11.574 1.00 96.31 163 GLN A N 1
ATOM 1307 C CA . GLN A 1 163 ? 12.599 3.583 -12.882 1.00 96.31 163 GLN A CA 1
ATOM 1308 C C . GLN A 1 163 ? 13.664 3.821 -13.972 1.00 96.31 163 GLN A C 1
ATOM 1310 O O . GLN A 1 163 ? 14.533 4.680 -13.816 1.00 96.31 163 GLN A O 1
ATOM 1315 N N . ALA A 1 164 ? 13.577 3.104 -15.088 1.00 95.19 164 ALA A N 1
ATOM 1316 C CA . ALA A 1 164 ? 14.245 3.414 -16.347 1.00 95.19 164 ALA A CA 1
ATOM 1317 C C . ALA A 1 164 ? 13.522 4.558 -17.074 1.00 95.19 164 ALA A C 1
ATOM 1319 O O . ALA A 1 164 ? 12.334 4.821 -16.862 1.00 95.19 164 ALA A O 1
ATOM 1320 N N . GLU A 1 165 ? 14.242 5.261 -17.935 1.00 90.88 165 GLU A N 1
ATOM 1321 C CA . GLU A 1 165 ? 13.670 6.301 -18.787 1.00 90.88 165 GLU A CA 1
ATOM 1322 C C . GLU A 1 165 ? 12.906 5.700 -19.969 1.00 90.88 165 GLU A C 1
ATOM 1324 O O . GLU A 1 165 ? 11.777 6.107 -20.257 1.00 90.88 165 GLU A O 1
ATOM 1329 N N . THR A 1 166 ? 13.507 4.701 -20.612 1.00 92.56 166 THR A N 1
ATOM 1330 C CA . THR A 1 166 ? 12.969 4.028 -21.794 1.00 92.56 166 THR A CA 1
ATOM 1331 C C . THR A 1 166 ? 12.956 2.516 -21.604 1.00 92.56 166 THR A C 1
ATOM 1333 O O . THR A 1 166 ? 13.622 1.964 -20.726 1.00 92.56 166 THR A O 1
ATOM 1336 N N . LEU A 1 167 ? 12.179 1.822 -22.435 1.00 94.25 167 LEU A N 1
ATOM 1337 C CA . LEU A 1 167 ? 12.154 0.362 -22.424 1.00 94.25 167 LEU A CA 1
ATOM 1338 C C . LEU A 1 167 ? 13.495 -0.206 -22.918 1.00 94.25 167 LEU A C 1
ATOM 1340 O O . LEU A 1 167 ? 13.974 -1.215 -22.407 1.00 94.25 167 LEU A O 1
ATOM 1344 N N . GLU A 1 168 ? 14.113 0.463 -23.887 1.00 93.12 168 GLU A N 1
ATOM 1345 C CA . GLU A 1 168 ? 15.381 0.095 -24.511 1.00 93.12 168 GLU A CA 1
ATOM 1346 C C . GLU A 1 168 ? 16.539 0.085 -23.501 1.00 93.12 168 GLU A C 1
ATOM 1348 O O . GLU A 1 168 ? 17.406 -0.787 -23.581 1.00 93.12 168 GLU A O 1
ATOM 1353 N N . GLU A 1 169 ? 16.520 0.984 -22.506 1.00 92.81 169 GLU A N 1
ATOM 1354 C CA . GLU A 1 169 ? 17.508 1.027 -21.417 1.00 92.81 169 GLU A CA 1
ATOM 1355 C C . GLU A 1 169 ? 17.628 -0.327 -20.701 1.00 92.81 169 GLU A C 1
ATOM 1357 O O . GLU A 1 169 ? 18.734 -0.759 -20.372 1.00 92.81 169 GLU A O 1
ATOM 1362 N N . LEU A 1 170 ? 16.509 -1.041 -20.524 1.00 95.50 170 LEU A N 1
ATOM 1363 C CA . LEU A 1 170 ? 16.486 -2.328 -19.825 1.00 95.50 170 LEU A CA 1
ATOM 1364 C C . LEU A 1 170 ? 17.262 -3.423 -20.561 1.00 95.50 170 LEU A C 1
ATOM 1366 O O . LEU A 1 170 ? 17.778 -4.335 -19.915 1.00 95.50 170 LEU A O 1
ATOM 1370 N N . TYR A 1 171 ? 17.337 -3.341 -21.889 1.00 93.19 171 TYR A N 1
ATOM 1371 C CA . TYR A 1 171 ? 18.011 -4.326 -22.738 1.00 93.19 171 TYR A CA 1
ATOM 1372 C C . TYR A 1 171 ? 19.466 -3.945 -23.053 1.00 93.19 171 TYR A C 1
ATOM 1374 O O . TYR A 1 171 ? 20.219 -4.772 -23.564 1.00 93.19 171 TYR A O 1
ATOM 1382 N N . GLY A 1 172 ? 19.864 -2.703 -22.760 1.00 85.69 172 GLY A N 1
ATOM 1383 C CA . GLY A 1 172 ? 21.219 -2.194 -22.961 1.00 85.69 172 GLY A CA 1
ATOM 1384 C C . GLY A 1 172 ? 22.123 -2.327 -21.730 1.00 85.69 172 GLY A C 1
ATOM 1385 O O . GLY A 1 172 ? 21.897 -3.130 -20.821 1.00 85.69 172 GLY A O 1
ATOM 1386 N N . LYS A 1 173 ? 23.177 -1.497 -21.676 1.00 77.75 173 LYS A N 1
ATOM 1387 C CA . LYS A 1 173 ? 24.062 -1.394 -20.504 1.00 77.75 173 LYS A CA 1
ATOM 1388 C C . LYS A 1 173 ? 23.363 -0.621 -19.380 1.00 77.75 173 LYS A C 1
ATOM 1390 O O . LYS A 1 173 ? 23.594 0.566 -19.177 1.00 77.75 173 LYS A O 1
ATOM 1395 N N . CYS A 1 174 ? 22.511 -1.329 -18.653 1.00 74.94 174 CYS A N 1
ATOM 1396 C CA . CYS A 1 174 ? 21.767 -0.820 -17.510 1.00 74.94 174 CYS A CA 1
ATOM 1397 C C . CYS A 1 174 ? 22.622 -0.873 -16.230 1.00 74.94 174 CYS A C 1
ATOM 1399 O O . CYS A 1 174 ? 23.097 -1.950 -15.850 1.00 74.94 174 CYS A O 1
ATOM 1401 N N . TRP A 1 175 ? 22.809 0.257 -15.544 1.00 81.81 175 TRP A N 1
ATOM 1402 C CA . TRP A 1 175 ? 23.453 0.286 -14.225 1.00 81.81 175 TRP A CA 1
ATOM 1403 C C . TRP A 1 175 ? 22.458 -0.150 -13.149 1.00 81.81 175 TRP A C 1
ATOM 1405 O O . TRP A 1 175 ? 21.413 0.469 -12.984 1.00 81.81 175 TRP A O 1
ATOM 1415 N N . GLY A 1 176 ? 22.784 -1.221 -12.420 1.00 91.31 176 GLY A N 1
ATOM 1416 C CA . GLY A 1 176 ? 21.877 -1.799 -11.424 1.00 91.31 176 GLY A CA 1
ATOM 1417 C C . GLY A 1 176 ? 20.570 -2.328 -12.028 1.00 91.31 176 GLY A C 1
ATOM 1418 O O . GLY A 1 176 ? 20.415 -2.406 -13.250 1.00 91.31 176 GLY A O 1
ATOM 1419 N N . MET A 1 177 ? 19.644 -2.739 -11.164 1.00 96.56 177 MET A N 1
ATOM 1420 C CA . MET A 1 177 ? 18.295 -3.126 -11.580 1.00 96.56 177 MET A CA 1
ATOM 1421 C C . MET A 1 177 ? 17.480 -1.878 -11.934 1.00 96.56 177 MET A C 1
ATOM 1423 O O . MET A 1 177 ? 17.595 -0.837 -11.274 1.00 96.56 177 MET A O 1
ATOM 1427 N N . ARG A 1 178 ? 16.636 -1.994 -12.963 1.00 97.62 178 ARG A N 1
ATOM 1428 C CA . ARG A 1 178 ? 15.728 -0.929 -13.409 1.00 97.62 178 ARG A CA 1
ATOM 1429 C C . ARG A 1 178 ? 14.383 -1.494 -13.834 1.00 97.62 178 ARG A C 1
ATOM 1431 O O . ARG A 1 178 ? 14.327 -2.626 -14.316 1.00 97.62 178 ARG A O 1
ATOM 1438 N N . TRP A 1 179 ? 13.324 -0.698 -13.713 1.00 98.25 179 TRP A N 1
ATOM 1439 C CA . TRP A 1 179 ? 11.991 -1.054 -14.203 1.00 98.25 179 TRP A CA 1
ATOM 1440 C C . TRP A 1 179 ? 11.409 -0.004 -15.149 1.00 98.25 179 TRP A C 1
ATOM 1442 O O . TRP A 1 179 ? 11.647 1.187 -15.007 1.00 98.25 179 TRP A O 1
ATOM 1452 N N . PHE A 1 180 ? 10.590 -0.436 -16.096 1.00 97.88 180 PHE A N 1
ATOM 1453 C CA . PHE A 1 180 ? 9.833 0.425 -16.998 1.00 97.88 180 PHE A CA 1
ATOM 1454 C C . PHE A 1 180 ? 8.386 -0.059 -17.050 1.00 97.88 180 PHE A C 1
ATOM 1456 O O . PHE A 1 180 ? 8.137 -1.262 -16.960 1.00 97.88 180 PHE A O 1
ATOM 1463 N N . ALA A 1 181 ? 7.422 0.845 -17.223 1.00 98.12 181 ALA A N 1
ATOM 1464 C CA . ALA A 1 181 ? 6.033 0.447 -17.405 1.00 98.12 181 ALA A CA 1
ATOM 1465 C C . ALA A 1 181 ? 5.325 1.221 -18.514 1.00 98.12 181 ALA A C 1
ATOM 1467 O O . ALA A 1 181 ? 5.606 2.390 -18.781 1.00 98.12 181 ALA A O 1
ATOM 1468 N N . LYS A 1 182 ? 4.358 0.547 -19.135 1.00 97.06 182 LYS A N 1
ATOM 1469 C CA . LYS A 1 182 ? 3.433 1.117 -20.113 1.00 97.06 182 LYS A CA 1
ATOM 1470 C C . LYS A 1 182 ? 2.045 0.551 -19.865 1.00 97.06 182 LYS A C 1
ATOM 1472 O O . LYS A 1 182 ? 1.907 -0.634 -19.580 1.00 97.06 182 LYS A O 1
ATOM 1477 N N . SER A 1 183 ? 1.025 1.386 -20.012 1.00 95.56 183 SER A N 1
ATOM 1478 C CA . SER A 1 183 ? -0.370 0.955 -19.938 1.00 95.56 183 SER A CA 1
ATOM 1479 C C . SER A 1 183 ? -1.116 1.317 -21.213 1.00 95.56 183 SER A C 1
ATOM 1481 O O . SER A 1 183 ? -0.842 2.353 -21.822 1.00 95.56 183 SER A O 1
ATOM 1483 N N . ASP A 1 184 ? -2.051 0.462 -21.607 1.00 95.00 184 ASP A N 1
ATOM 1484 C CA . ASP A 1 184 ? -2.960 0.661 -22.731 1.00 95.00 184 ASP A CA 1
ATOM 1485 C C . ASP A 1 184 ? -4.328 -0.000 -22.454 1.00 95.00 184 ASP A C 1
ATOM 1487 O O . ASP A 1 184 ? -4.642 -0.399 -21.329 1.00 95.00 184 ASP A O 1
ATOM 1491 N N . ASN A 1 185 ? -5.167 -0.128 -23.484 1.00 92.62 185 ASN A N 1
ATOM 1492 C CA . ASN A 1 185 ? -6.506 -0.709 -23.355 1.00 92.62 185 ASN A CA 1
ATOM 1493 C C . ASN A 1 185 ? -6.504 -2.190 -22.929 1.00 92.62 185 ASN A C 1
ATOM 1495 O O . ASN A 1 185 ? -7.514 -2.676 -22.425 1.00 92.62 185 ASN A O 1
ATOM 1499 N N . SER A 1 186 ? -5.395 -2.909 -23.118 1.00 94.06 186 SER A N 1
ATOM 1500 C CA . SER A 1 186 ? -5.251 -4.323 -22.757 1.00 94.06 186 SER A CA 1
ATOM 1501 C C . SER A 1 186 ? -4.757 -4.538 -21.326 1.00 94.06 186 SER A C 1
ATOM 1503 O O . SER A 1 186 ? -4.932 -5.624 -20.770 1.00 94.06 186 SER A O 1
ATOM 1505 N N . GLY A 1 187 ? -4.130 -3.536 -20.713 1.00 96.94 187 GLY A N 1
ATOM 1506 C CA . GLY A 1 187 ? -3.578 -3.655 -19.373 1.00 96.94 187 GLY A CA 1
ATOM 1507 C C . GLY A 1 187 ? -2.335 -2.811 -19.147 1.00 96.94 187 GLY A C 1
ATOM 1508 O O . GLY A 1 187 ? -1.960 -1.952 -19.941 1.00 96.94 187 GLY A O 1
ATOM 1509 N N . THR A 1 188 ? -1.677 -3.102 -18.034 1.00 98.25 188 THR A N 1
ATOM 1510 C CA . THR A 1 188 ? -0.385 -2.548 -17.639 1.00 98.25 188 THR A CA 1
ATOM 1511 C C . THR A 1 188 ? 0.696 -3.590 -17.840 1.00 98.25 188 THR A C 1
ATOM 1513 O O . THR A 1 188 ? 0.579 -4.723 -17.377 1.00 98.25 188 THR A O 1
ATOM 1516 N N . TYR A 1 189 ? 1.773 -3.190 -18.487 1.00 98.50 189 TYR A N 1
ATOM 1517 C CA . TYR A 1 189 ? 2.967 -3.983 -18.687 1.00 98.50 189 TYR A CA 1
ATOM 1518 C C . TYR A 1 189 ? 4.087 -3.373 -17.857 1.00 98.50 189 TYR A C 1
ATOM 1520 O O . TYR A 1 189 ? 4.354 -2.177 -17.964 1.00 98.50 189 TYR A O 1
ATOM 1528 N N . ILE A 1 190 ? 4.726 -4.196 -17.034 1.00 98.62 190 ILE A N 1
ATOM 1529 C CA . ILE A 1 190 ? 5.867 -3.820 -16.203 1.00 98.62 190 ILE A CA 1
ATOM 1530 C C . ILE A 1 190 ? 7.035 -4.688 -16.650 1.00 98.62 190 ILE A C 1
ATOM 1532 O O . ILE A 1 190 ? 6.976 -5.912 -16.528 1.00 98.62 190 ILE A O 1
ATOM 1536 N N . TRP A 1 191 ? 8.077 -4.061 -17.178 1.00 98.62 191 TRP A N 1
ATOM 1537 C CA . TRP A 1 191 ? 9.349 -4.697 -17.490 1.00 98.62 191 TRP A CA 1
ATOM 1538 C C . TRP A 1 191 ? 10.356 -4.357 -16.412 1.00 98.62 191 TRP A C 1
ATOM 1540 O O . TRP A 1 191 ? 10.380 -3.237 -15.909 1.00 98.62 191 TRP A O 1
ATOM 1550 N N . VAL A 1 192 ? 11.207 -5.314 -16.079 1.00 98.38 192 VAL A N 1
ATOM 1551 C CA . VAL A 1 192 ? 12.266 -5.118 -15.098 1.00 98.38 192 VAL A CA 1
ATOM 1552 C C . VAL A 1 192 ? 13.495 -5.878 -15.564 1.00 98.38 192 VAL A C 1
ATOM 1554 O O . VAL A 1 192 ? 13.402 -7.056 -15.909 1.00 98.38 192 VAL A O 1
ATOM 1557 N N . ASN A 1 193 ? 14.644 -5.210 -15.563 1.00 98.00 193 ASN A N 1
ATOM 1558 C CA . ASN A 1 193 ? 15.931 -5.887 -15.603 1.00 98.00 193 ASN A CA 1
ATOM 1559 C C . ASN A 1 193 ? 16.282 -6.282 -14.161 1.00 98.00 193 ASN A C 1
ATOM 1561 O O . ASN A 1 193 ? 16.696 -5.434 -13.368 1.00 98.00 193 ASN A O 1
ATOM 1565 N N . PHE A 1 194 ? 16.071 -7.555 -13.819 1.00 96.94 194 PHE A N 1
ATOM 1566 C CA . PHE A 1 194 ? 16.343 -8.106 -12.484 1.00 96.94 194 PHE A CA 1
ATOM 1567 C C . PHE A 1 194 ? 17.804 -8.534 -12.311 1.00 96.94 194 PHE A C 1
ATOM 1569 O O . PHE A 1 194 ? 18.148 -9.172 -11.316 1.00 96.94 194 PHE A O 1
ATOM 1576 N N . LYS A 1 195 ? 18.678 -8.203 -13.270 1.00 92.44 195 LYS A N 1
ATOM 1577 C CA . LYS A 1 195 ? 20.007 -8.811 -13.373 1.00 92.44 195 LYS A CA 1
ATOM 1578 C C . LYS A 1 195 ? 19.890 -10.338 -13.371 1.00 92.44 195 LYS A C 1
ATOM 1580 O O . LYS A 1 195 ? 18.862 -10.893 -13.749 1.00 92.44 195 LYS A O 1
ATOM 1585 N N . GLU A 1 196 ? 20.924 -11.013 -12.901 1.00 92.31 196 GLU A N 1
ATOM 1586 C CA . GLU A 1 196 ? 20.997 -12.472 -12.820 1.00 92.31 196 GLU A CA 1
ATOM 1587 C C . GLU A 1 196 ? 19.951 -13.090 -11.857 1.00 92.31 196 GLU A C 1
ATOM 1589 O O . GLU A 1 196 ? 19.873 -14.312 -11.717 1.00 92.31 196 GLU A O 1
ATOM 1594 N N . SER A 1 197 ? 19.127 -12.271 -11.183 1.00 96.38 197 SER A N 1
ATOM 1595 C CA . SER A 1 197 ? 18.093 -12.741 -10.257 1.00 96.38 197 SER A CA 1
ATOM 1596 C C . SER A 1 197 ? 16.857 -13.248 -10.997 1.00 96.38 197 SER A C 1
ATOM 1598 O O . SER A 1 197 ? 16.375 -12.647 -11.958 1.00 96.38 197 SER A O 1
ATOM 1600 N N . ASN A 1 198 ? 16.277 -14.342 -10.501 1.00 97.56 198 ASN A N 1
ATOM 1601 C CA . ASN A 1 198 ? 15.023 -14.868 -11.030 1.00 97.56 198 ASN A CA 1
ATOM 1602 C C . ASN A 1 198 ? 13.835 -14.335 -10.208 1.00 97.56 198 ASN A C 1
ATOM 1604 O O . ASN A 1 198 ? 13.591 -14.835 -9.108 1.00 97.56 198 ASN A O 1
ATOM 1608 N N . PRO A 1 199 ? 13.016 -13.412 -10.739 1.00 98.06 199 PRO A N 1
ATOM 1609 C CA . PRO A 1 199 ? 11.951 -12.759 -9.973 1.00 98.06 199 PRO A CA 1
ATOM 1610 C C . PRO A 1 199 ? 10.809 -13.690 -9.546 1.00 98.06 199 PRO A C 1
ATOM 1612 O O . PRO A 1 199 ? 9.992 -13.326 -8.707 1.00 98.06 199 PRO A O 1
ATOM 1615 N N . ASN A 1 200 ? 10.725 -14.901 -10.108 1.00 97.81 200 ASN A N 1
ATOM 1616 C CA . ASN A 1 200 ? 9.764 -15.907 -9.655 1.00 97.81 200 ASN A CA 1
ATOM 1617 C C . ASN A 1 200 ? 10.277 -16.734 -8.467 1.00 97.81 200 ASN A C 1
ATOM 1619 O O . ASN A 1 200 ? 9.488 -17.450 -7.853 1.00 97.81 200 ASN A O 1
ATOM 1623 N N . LYS A 1 201 ? 11.574 -16.647 -8.150 1.00 97.75 201 LYS A N 1
ATOM 1624 C CA . LYS A 1 201 ? 12.189 -17.248 -6.957 1.00 97.75 201 LYS A CA 1
ATOM 1625 C C . LYS A 1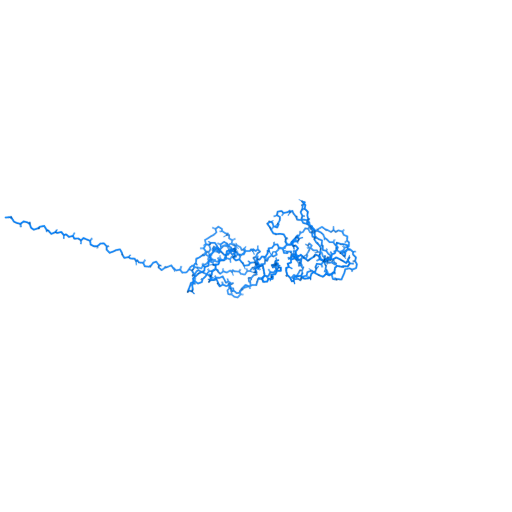 201 ? 12.411 -16.220 -5.850 1.00 97.75 201 LYS A C 1
ATOM 1627 O O . LYS A 1 201 ? 12.329 -16.577 -4.682 1.00 97.75 201 LYS A O 1
ATOM 1632 N N . GLU A 1 202 ? 12.634 -14.965 -6.224 1.00 98.31 202 GLU A N 1
ATOM 1633 C CA . GLU A 1 202 ? 12.822 -13.858 -5.288 1.00 98.31 202 GLU A CA 1
ATOM 1634 C C . GLU A 1 202 ? 11.493 -13.301 -4.749 1.00 98.31 202 GLU A C 1
ATOM 1636 O O . GLU A 1 202 ? 10.401 -13.558 -5.281 1.00 98.31 202 GLU A O 1
ATOM 1641 N N . PHE A 1 203 ? 11.582 -12.510 -3.678 1.00 98.25 203 PHE A N 1
ATOM 1642 C CA . PHE A 1 203 ? 10.453 -11.755 -3.149 1.00 98.25 203 PHE A CA 1
ATOM 1643 C C . PHE A 1 203 ? 10.333 -10.428 -3.897 1.00 98.25 203 PHE A C 1
ATOM 1645 O O . PHE A 1 203 ? 11.079 -9.489 -3.634 1.00 98.25 203 PHE A O 1
ATOM 1652 N N . VAL A 1 204 ? 9.415 -10.362 -4.860 1.00 98.75 204 V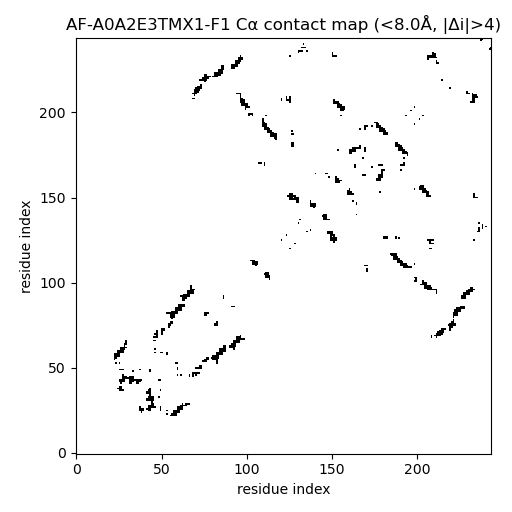AL A N 1
ATOM 1653 C CA . VAL A 1 204 ? 9.197 -9.171 -5.686 1.00 98.75 204 VAL A CA 1
ATOM 1654 C C . VAL A 1 204 ? 7.855 -8.554 -5.345 1.00 98.75 204 VAL A C 1
ATOM 1656 O O . VAL A 1 204 ? 6.837 -9.244 -5.349 1.00 98.75 204 VAL A O 1
ATOM 1659 N N . GLU A 1 205 ? 7.844 -7.247 -5.113 1.00 98.75 205 GLU A N 1
ATOM 1660 C CA . GLU A 1 205 ? 6.630 -6.485 -4.847 1.00 98.75 205 GLU A CA 1
ATOM 1661 C C . GLU A 1 205 ? 6.489 -5.305 -5.805 1.00 98.75 205 GLU A C 1
ATOM 1663 O O . GLU A 1 205 ? 7.469 -4.778 -6.331 1.00 98.75 205 GLU A O 1
ATOM 1668 N N . ILE A 1 206 ? 5.253 -4.862 -6.013 1.00 98.69 206 ILE A N 1
ATOM 1669 C CA . ILE A 1 206 ? 4.943 -3.646 -6.768 1.00 98.69 206 ILE A CA 1
ATOM 1670 C C . ILE A 1 206 ? 3.963 -2.775 -5.992 1.00 98.69 206 ILE A C 1
ATOM 1672 O O . ILE A 1 206 ? 3.061 -3.304 -5.336 1.00 98.69 206 ILE A O 1
ATOM 1676 N N . ASN A 1 207 ? 4.079 -1.447 -6.087 1.00 98.50 207 ASN A N 1
ATOM 1677 C CA . ASN A 1 207 ? 3.024 -0.588 -5.548 1.00 98.50 207 ASN A CA 1
ATOM 1678 C C . ASN A 1 207 ? 1.680 -0.902 -6.208 1.00 98.50 207 ASN A C 1
ATOM 1680 O O . ASN A 1 207 ? 1.584 -1.134 -7.412 1.00 98.50 207 ASN A O 1
ATOM 1684 N N . LYS A 1 208 ? 0.617 -0.819 -5.416 1.00 97.69 208 LYS A N 1
ATOM 1685 C CA . LYS A 1 208 ? -0.762 -0.922 -5.899 1.00 97.69 208 LYS A CA 1
ATOM 1686 C C . LYS A 1 208 ? -1.640 0.204 -5.374 1.00 97.69 208 LYS A C 1
ATOM 1688 O O . LYS A 1 208 ? -2.533 0.657 -6.078 1.00 97.69 208 LYS A O 1
ATOM 1693 N N . ARG A 1 209 ? -1.398 0.658 -4.144 1.00 97.44 209 ARG A N 1
ATOM 1694 C CA . ARG A 1 209 ? -2.268 1.591 -3.420 1.00 97.44 209 ARG A CA 1
ATOM 1695 C C . ARG A 1 209 ? -1.598 2.948 -3.279 1.00 97.44 209 ARG A C 1
ATOM 1697 O O . ARG A 1 209 ? -0.403 3.028 -2.999 1.00 97.44 209 ARG A O 1
ATOM 1704 N N . ARG A 1 210 ? -2.397 4.006 -3.429 1.00 96.62 210 ARG A N 1
ATOM 1705 C CA . ARG A 1 210 ? -1.953 5.396 -3.263 1.00 96.62 210 ARG A CA 1
ATOM 1706 C C . ARG A 1 210 ? -1.567 5.714 -1.820 1.00 96.62 210 ARG A C 1
ATOM 1708 O O . ARG A 1 210 ? -0.599 6.418 -1.601 1.00 96.62 210 ARG A O 1
ATOM 1715 N N . THR A 1 211 ? -2.325 5.199 -0.855 1.00 97.38 211 THR A N 1
ATOM 1716 C CA . THR A 1 211 ? -2.125 5.419 0.582 1.00 97.38 211 THR A CA 1
ATOM 1717 C C . THR A 1 211 ? -2.349 4.121 1.354 1.00 97.38 211 THR A C 1
ATOM 1719 O O . THR A 1 211 ? -2.991 3.198 0.844 1.00 97.38 211 THR A O 1
ATOM 1722 N N . VAL A 1 212 ? -1.815 4.051 2.576 1.00 98.12 212 VAL A N 1
ATOM 1723 C CA . VAL A 1 212 ? -1.984 2.901 3.486 1.00 98.12 212 VAL A CA 1
ATOM 1724 C C . VAL A 1 212 ? -2.907 3.202 4.659 1.00 98.12 212 VAL A C 1
ATOM 1726 O O . VAL A 1 212 ? -3.703 2.350 5.014 1.00 98.12 212 VAL A O 1
ATOM 1729 N N . PHE A 1 213 ? -2.868 4.413 5.213 1.00 98.44 213 PHE A N 1
ATOM 1730 C CA . PHE A 1 213 ? -3.798 4.874 6.242 1.00 98.44 213 PHE A CA 1
ATOM 1731 C C . PHE A 1 213 ? -4.155 6.327 5.926 1.00 98.44 213 PHE A C 1
ATOM 1733 O O . PHE A 1 213 ? -3.316 7.211 6.078 1.00 98.44 213 PHE A O 1
ATOM 1740 N N . TYR A 1 214 ? -5.354 6.565 5.397 1.00 97.62 214 TYR A N 1
ATOM 1741 C CA . TYR A 1 214 ? -5.796 7.893 4.969 1.00 97.62 214 TYR A CA 1
ATOM 1742 C C . TYR A 1 214 ? -7.330 7.950 4.868 1.00 97.62 214 TYR A C 1
ATOM 1744 O O . TYR A 1 214 ? -7.890 7.329 3.948 1.00 97.62 214 TYR A O 1
ATOM 1752 N N . PRO A 1 215 ? -8.014 8.694 5.759 1.00 97.19 215 PRO A N 1
ATOM 1753 C CA . PRO A 1 215 ? -9.450 8.921 5.649 1.00 97.19 215 PRO A CA 1
ATOM 1754 C C . PRO A 1 215 ? -9.791 9.672 4.357 1.00 97.19 215 PRO A C 1
ATOM 1756 O O . PRO A 1 215 ? -9.213 10.709 4.052 1.00 97.19 215 PRO A O 1
ATOM 1759 N N . SER A 1 216 ? -10.753 9.169 3.589 1.00 95.38 216 SER A N 1
ATOM 1760 C CA . SER A 1 216 ? -11.237 9.811 2.356 1.00 95.38 216 SER A CA 1
ATOM 1761 C C . SER A 1 216 ? -12.066 11.069 2.608 1.00 95.38 216 SER A C 1
ATOM 1763 O O . SER A 1 216 ? -12.299 11.854 1.689 1.00 95.38 216 SER A O 1
ATOM 1765 N N . LYS A 1 217 ? -12.540 11.252 3.843 1.00 96.31 217 LYS A N 1
ATOM 1766 C CA . LYS A 1 217 ? -13.310 12.416 4.276 1.00 96.31 217 LYS A CA 1
ATOM 1767 C C . LYS A 1 217 ? -12.468 13.272 5.211 1.00 96.31 217 LYS A C 1
ATOM 1769 O O . LYS A 1 217 ? -11.708 12.762 6.027 1.00 96.31 217 LYS A O 1
ATOM 1774 N N . THR A 1 218 ? -12.662 14.581 5.136 1.00 96.19 218 THR A N 1
ATOM 1775 C CA . THR A 1 218 ? -12.154 15.519 6.141 1.00 96.19 218 THR A CA 1
ATOM 1776 C C . THR A 1 218 ? -12.957 15.411 7.440 1.00 96.19 218 THR A C 1
ATOM 1778 O O . THR A 1 218 ? -14.096 14.945 7.431 1.00 96.19 218 THR A O 1
ATOM 1781 N N . GLY A 1 219 ? -12.400 15.897 8.552 1.00 96.19 219 GLY A N 1
ATOM 1782 C CA . GLY A 1 219 ? -13.101 15.932 9.844 1.00 96.19 219 GLY A CA 1
ATOM 1783 C C . GLY A 1 219 ? -13.178 14.580 10.560 1.00 96.19 219 GLY A C 1
ATOM 1784 O O . GLY A 1 219 ? -13.911 14.438 11.536 1.00 96.19 219 GLY A O 1
ATOM 1785 N N . ILE A 1 220 ? -12.419 13.588 10.095 1.00 98.00 220 ILE A N 1
AT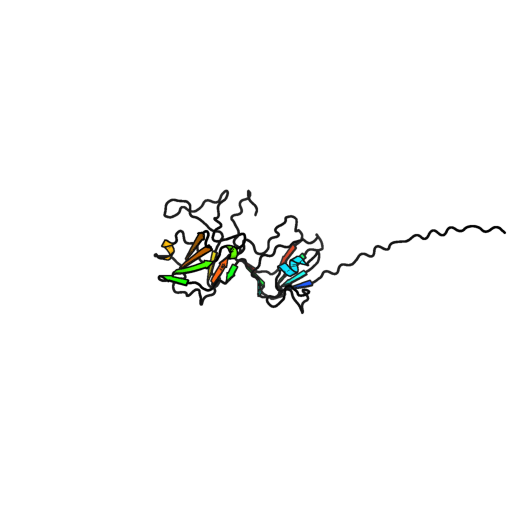OM 1786 C CA . ILE A 1 220 ? -12.218 12.306 10.774 1.00 98.00 220 ILE A CA 1
ATOM 1787 C C . ILE A 1 220 ? -11.143 12.517 11.854 1.00 98.00 220 ILE A C 1
ATOM 1789 O O . ILE A 1 220 ? -9.974 12.177 11.683 1.00 98.00 220 ILE A O 1
ATOM 1793 N N . ASN A 1 221 ? -11.546 13.192 12.930 1.00 97.31 221 ASN A N 1
ATOM 1794 C CA . ASN A 1 221 ? -10.659 13.701 13.978 1.00 97.31 221 ASN A CA 1
ATOM 1795 C C . ASN A 1 221 ? -10.333 12.638 15.044 1.00 97.31 221 ASN A C 1
ATOM 1797 O O . ASN A 1 221 ? -10.931 11.567 15.068 1.00 97.31 221 ASN A O 1
ATOM 1801 N N . TYR A 1 222 ? -9.408 12.955 15.957 1.00 98.25 222 TYR A N 1
ATOM 1802 C CA . TYR A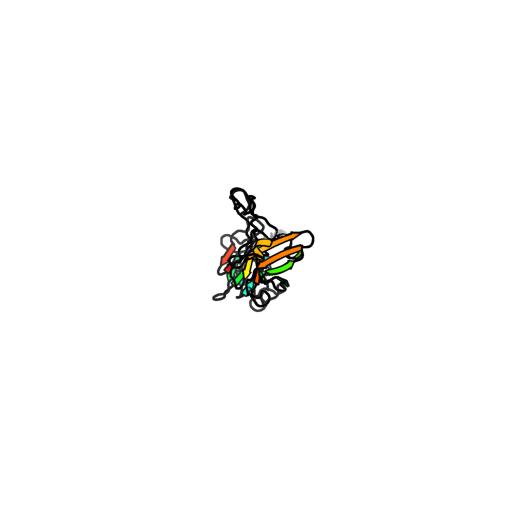 1 222 ? -9.127 12.162 17.167 1.00 98.25 222 TYR A CA 1
ATOM 1803 C C . TYR A 1 222 ? -8.894 10.666 16.889 1.00 98.25 222 TYR A C 1
ATOM 1805 O O . TYR A 1 222 ? -9.505 9.784 17.492 1.00 98.25 222 TYR A O 1
ATOM 1813 N N . ILE A 1 223 ? -8.011 10.385 15.931 1.00 98.38 223 ILE A N 1
ATOM 1814 C CA . ILE A 1 223 ? -7.503 9.042 15.655 1.00 98.38 223 ILE A CA 1
ATOM 1815 C C . ILE A 1 223 ? -6.086 8.941 16.213 1.00 98.38 223 ILE A C 1
ATOM 1817 O O . ILE A 1 223 ? -5.245 9.796 15.936 1.00 98.38 223 ILE A O 1
ATOM 1821 N N . THR A 1 224 ? -5.808 7.857 16.930 1.00 98.50 224 THR A N 1
ATOM 1822 C CA . THR A 1 224 ? -4.450 7.489 17.340 1.00 98.50 224 THR A CA 1
ATOM 1823 C C . THR A 1 224 ? -3.961 6.345 16.464 1.00 98.50 224 THR A C 1
ATOM 1825 O O . THR A 1 224 ? -4.638 5.330 16.344 1.00 98.50 224 THR A O 1
ATOM 1828 N N . VAL A 1 225 ? -2.775 6.484 15.874 1.00 98.50 225 VAL A N 1
ATOM 1829 C CA . VAL A 1 225 ? -2.117 5.436 15.078 1.00 98.50 225 VAL A CA 1
ATOM 1830 C C . VAL A 1 225 ? -0.778 5.121 15.735 1.00 98.50 225 VAL A C 1
ATOM 1832 O O . VAL A 1 225 ? 0.105 5.975 15.762 1.00 98.50 225 VAL A O 1
ATOM 1835 N N . ASN A 1 226 ? -0.627 3.919 16.295 1.00 98.19 226 ASN A N 1
ATOM 1836 C CA . ASN A 1 226 ? 0.510 3.574 17.149 1.00 98.19 226 ASN A CA 1
ATOM 1837 C C . ASN A 1 226 ? 1.145 2.217 16.789 1.00 98.19 226 ASN A C 1
ATOM 1839 O O . ASN A 1 226 ? 0.463 1.212 16.620 1.00 98.19 226 ASN A O 1
ATOM 1843 N N . GLY A 1 227 ? 2.477 2.168 16.726 1.00 98.06 227 GLY A N 1
ATOM 1844 C CA . GLY A 1 227 ? 3.233 0.912 16.623 1.00 98.06 227 GLY A CA 1
ATOM 1845 C C . GLY A 1 227 ? 3.233 0.220 15.252 1.00 98.06 227 GLY A C 1
ATOM 1846 O O . GLY A 1 227 ? 3.719 -0.905 15.151 1.00 98.06 227 GLY A O 1
ATOM 1847 N N . PHE A 1 228 ? 2.728 0.858 14.192 1.00 98.62 228 PHE A N 1
ATOM 1848 C CA . PHE A 1 228 ? 2.736 0.292 12.838 1.00 98.62 228 PHE A CA 1
ATOM 1849 C C . PHE A 1 228 ? 3.977 0.686 12.032 1.00 98.62 228 PHE A C 1
ATOM 1851 O O . PHE A 1 228 ? 4.435 1.826 12.083 1.00 98.62 228 PHE A O 1
ATOM 1858 N N . HIS A 1 229 ? 4.452 -0.231 11.188 1.00 98.50 229 HIS A N 1
ATOM 1859 C CA . HIS A 1 229 ? 5.333 0.093 10.071 1.00 98.50 229 HIS A CA 1
ATOM 1860 C C . HIS A 1 229 ? 4.491 0.341 8.811 1.00 98.50 229 HIS A C 1
ATOM 1862 O O . HIS A 1 229 ? 3.970 -0.598 8.208 1.00 98.50 229 HIS A O 1
ATOM 1868 N N . LEU A 1 230 ? 4.337 1.606 8.426 1.00 98.38 230 LEU A N 1
ATOM 1869 C CA . LEU A 1 230 ? 3.589 2.024 7.237 1.00 98.38 230 LEU A CA 1
ATOM 1870 C C . LEU A 1 230 ? 4.555 2.182 6.060 1.00 98.38 230 LEU A C 1
ATOM 1872 O O . LEU A 1 230 ? 5.516 2.942 6.168 1.00 98.38 230 LEU A O 1
ATOM 1876 N N . THR A 1 231 ? 4.338 1.470 4.951 1.00 98.19 231 THR A N 1
ATOM 1877 C CA . THR A 1 231 ? 5.339 1.425 3.872 1.00 98.19 231 THR A CA 1
ATOM 1878 C C . THR A 1 231 ? 4.755 1.260 2.467 1.00 98.19 231 THR A C 1
ATOM 1880 O O . THR A 1 231 ? 3.588 0.909 2.287 1.00 98.19 231 THR A O 1
ATOM 1883 N N . GLN A 1 232 ? 5.593 1.517 1.458 1.00 98.12 232 GLN A N 1
ATOM 1884 C CA . GLN A 1 232 ? 5.339 1.250 0.035 1.00 98.12 232 GLN A CA 1
ATOM 1885 C C . GLN A 1 232 ? 3.985 1.791 -0.469 1.00 98.12 232 GLN A C 1
ATOM 1887 O O . GLN A 1 232 ? 3.236 1.097 -1.163 1.00 98.12 232 GLN A O 1
ATOM 1892 N N . ALA A 1 233 ? 3.659 3.035 -0.126 1.00 97.81 233 ALA A N 1
ATOM 1893 C CA . ALA A 1 233 ? 2.519 3.755 -0.684 1.00 97.81 233 ALA A CA 1
ATOM 1894 C C . ALA A 1 233 ? 2.944 4.554 -1.932 1.00 97.81 233 ALA A C 1
ATOM 1896 O O . ALA A 1 233 ? 4.012 5.163 -1.948 1.00 97.81 233 ALA A O 1
ATOM 1897 N N . ALA A 1 234 ? 2.121 4.533 -2.984 1.00 97.50 234 ALA A N 1
ATOM 1898 C CA . ALA A 1 234 ? 2.359 5.273 -4.228 1.00 97.50 234 ALA A CA 1
ATOM 1899 C C . ALA A 1 234 ? 1.802 6.701 -4.131 1.00 97.50 234 ALA A C 1
ATOM 1901 O O . ALA A 1 234 ? 0.847 7.068 -4.825 1.00 97.50 234 ALA A O 1
ATOM 1902 N N . ASN A 1 235 ? 2.370 7.487 -3.218 1.00 94.25 235 ASN A N 1
ATOM 1903 C CA . ASN A 1 235 ? 1.941 8.859 -2.967 1.00 94.25 235 ASN A CA 1
ATOM 1904 C C . ASN A 1 235 ? 2.241 9.741 -4.194 1.00 94.25 235 ASN A C 1
ATOM 1906 O O . ASN A 1 235 ? 3.276 9.566 -4.843 1.00 94.25 235 ASN A O 1
ATOM 1910 N N . PRO A 1 236 ? 1.366 10.701 -4.531 1.00 93.19 236 PRO A N 1
ATOM 1911 C CA . PRO A 1 236 ? 1.660 11.669 -5.575 1.00 93.19 236 PRO A CA 1
ATOM 1912 C C . PRO A 1 236 ? 2.661 12.719 -5.083 1.00 93.19 236 PRO A C 1
ATOM 1914 O O . PRO A 1 236 ? 3.018 12.782 -3.909 1.00 93.19 236 PRO A O 1
ATOM 1917 N N . TRP A 1 237 ? 3.051 13.602 -5.996 1.00 93.75 237 TRP A N 1
ATOM 1918 C CA . TRP A 1 237 ? 3.645 14.881 -5.628 1.00 93.75 237 TRP A CA 1
ATOM 1919 C C . TRP A 1 237 ? 2.591 15.792 -4.985 1.00 93.75 237 TRP A C 1
ATOM 1921 O O . TRP A 1 237 ? 1.497 15.950 -5.532 1.00 93.75 237 TRP A O 1
ATOM 1931 N N . SER A 1 238 ? 2.943 16.409 -3.856 1.00 93.25 238 SER A N 1
ATOM 1932 C CA . SER A 1 238 ? 2.017 17.152 -2.993 1.00 93.25 238 SER A CA 1
ATOM 1933 C C . SER A 1 238 ? 2.473 18.608 -2.811 1.00 93.25 238 SER A C 1
ATOM 1935 O O . SER A 1 238 ? 3.009 18.947 -1.755 1.00 93.25 238 SER A O 1
ATOM 1937 N N . PRO A 1 239 ? 2.306 19.496 -3.809 1.00 93.88 239 PRO A N 1
ATOM 1938 C CA . PRO A 1 239 ? 2.561 20.924 -3.646 1.00 93.88 239 PRO A CA 1
ATOM 1939 C C . PRO A 1 239 ? 1.421 21.579 -2.846 1.00 93.88 239 PRO A C 1
ATOM 1941 O O . PRO A 1 239 ? 0.326 21.018 -2.777 1.00 93.88 239 PRO A O 1
ATOM 1944 N N . PRO A 1 240 ? 1.623 22.787 -2.290 1.00 93.44 240 PRO A N 1
ATOM 1945 C CA . PRO A 1 240 ? 0.626 23.453 -1.439 1.00 93.44 240 PRO A CA 1
ATOM 1946 C C . PRO A 1 240 ? -0.691 23.813 -2.155 1.00 93.44 240 PRO A C 1
ATOM 1948 O O . PRO A 1 240 ? -1.664 24.187 -1.511 1.00 93.44 240 PRO A O 1
ATOM 1951 N N . THR A 1 241 ? -0.731 23.730 -3.485 1.00 92.44 241 THR A N 1
ATOM 1952 C CA . THR A 1 241 ? 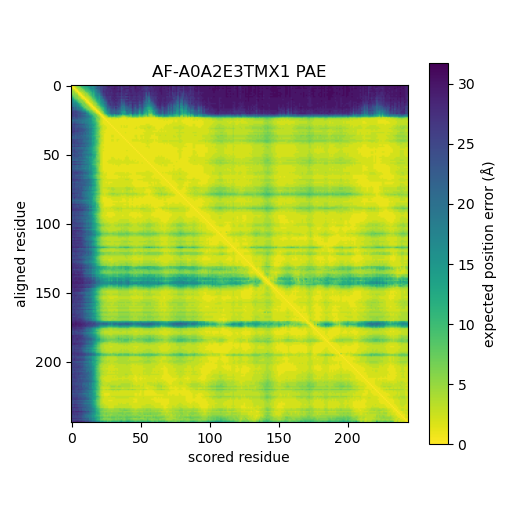-1.892 24.031 -4.340 1.00 92.44 241 THR A CA 1
ATOM 1953 C C . THR A 1 241 ? -2.741 22.802 -4.678 1.00 92.44 241 THR A C 1
ATOM 1955 O O . THR A 1 241 ? -3.684 22.890 -5.469 1.00 92.44 241 THR A O 1
ATOM 1958 N N . ARG A 1 242 ? -2.412 21.634 -4.121 1.00 88.81 242 ARG A N 1
ATOM 1959 C CA . ARG A 1 242 ? -3.115 20.365 -4.351 1.00 88.81 242 ARG A CA 1
ATOM 1960 C C . ARG A 1 242 ? -3.496 19.731 -3.019 1.00 88.81 242 ARG A C 1
ATOM 1962 O O . ARG A 1 242 ? -3.081 20.191 -1.964 1.00 88.81 242 ARG A O 1
ATOM 1969 N N . GLU A 1 243 ? -4.303 18.679 -3.081 1.00 87.56 243 GLU A N 1
ATOM 1970 C CA . GLU A 1 243 ? -4.532 17.823 -1.917 1.00 87.56 243 GLU A CA 1
ATOM 1971 C C . GLU A 1 243 ? -3.218 17.134 -1.505 1.00 87.56 243 GLU A C 1
ATOM 1973 O O . GLU A 1 243 ? -2.409 16.767 -2.366 1.00 87.56 243 GLU A O 1
ATOM 1978 N N . GLN A 1 244 ? -2.992 17.054 -0.189 1.00 84.25 244 GLN A N 1
ATOM 1979 C CA . GLN A 1 244 ? -1.760 16.577 0.442 1.00 84.25 244 GLN A CA 1
ATOM 1980 C C . GLN A 1 244 ? -2.068 15.504 1.490 1.00 84.25 244 GLN A C 1
ATOM 1982 O O . GLN A 1 244 ? -3.129 15.594 2.156 1.00 84.25 244 GLN A O 1
#

Secondary structure (DSSP, 8-state):
---------------------PPPEEEE-TT--TTS--BTTB-BSSHHHHHHH--TT-EEEEPSEEE-S-B--S---BTTBPEEEEEPTT--EEEESEEE---PEE-STTEEEEEE-GGGSTT--TTT-B---TT--PPBPTTSSB---BS--EEETTEEEEEPSSTGGGGSS-SS-EEEEEEETTEEEEEEE-TT--TTTS-EEEE--S-SB--SSTT---EEEESEEEE--------TTS--